Protein AF-A0A6G0JAP6-F1 (afdb_monomer)

Solvent-accessible surface area (backbone atoms only — not comparable to full-atom values): 15408 Å² total; per-residue (Å²): 143,80,86,80,85,84,70,93,81,81,74,81,73,45,76,64,51,54,50,46,53,64,71,62,63,64,67,75,68,53,57,61,52,53,50,52,51,52,54,49,50,55,46,53,53,54,49,53,53,52,58,63,63,57,67,52,88,88,59,52,70,70,57,41,52,53,49,51,50,55,49,53,53,51,42,51,52,44,45,55,51,50,49,60,46,42,76,75,42,93,74,68,74,62,56,66,53,56,67,65,62,52,88,82,65,77,54,80,66,54,74,74,44,65,101,62,26,70,68,56,56,48,53,52,48,54,51,51,50,51,51,53,52,51,53,50,54,50,52,52,52,53,51,52,51,51,51,53,50,50,53,54,49,56,54,44,52,54,49,51,53,51,50,52,52,50,54,51,49,53,53,51,54,74,74,42,90,81,90,66,100,66,54,73,67,55,54,53,51,51,50,52,52,51,54,51,52,46,53,53,51,53,53,47,62,66,44,49,61,56,60,54,45,58,62,46,70,76,50,93,73,91,76,83,88,79,81,84,77,93,78,77,89,80,80,86,78,85,78,85,82,85,80,88,75,81,89,85,136

pLDDT: mean 72.85, std 18.96, range [32.09, 94.94]

Secondary structure (DSSP, 8-state):
-----PPTT-----HHHHHHHHHTS--THHHHHHHHHHHHHHHHHHHHHHHHGGG-TT--HHHHHHHHHHHHHHHHHHHHHHHHHHHH-SS---HHHHHHT-TT---GGGTTS-SS-HHHHHHHHHHHHHHHHHHHHHHHHHHHHHHHHHHHHHHHHHHHHHHHHHHHHHHHHHHS----SS-HHHHHHHHHHHHHHHHHHHHHHHHHHHHHHHHHTTS------------------------------

Mean predicted aligned error: 19.08 Å

Foldseek 3Di:
DDDDDDDPDDDPCPVVNVVVVVVPPDDPVVVVLVVLVVVLVVLLVVLVVLVVVLPDPPDDPVRSVVSVVVSVVSLVVSLVSLVVNQVVDPDHFDSVCSSVSDPPGDDPVQVVDDPHGPVRVVVVVVVVVVVVVVVVVLVVLVVVLVVVLVVLVVVLVVLVVVLVVLVVVLVVPVVDPDPDPDDNVRSVVVNVVSVVVSVVSVVVSVVSVVVSVVVVVVPPDDDDDDDDDDDDDDDDDDDDDDDDDDDDD

Structure (mmCIF, N/CA/C/O backbone):
data_AF-A0A6G0JAP6-F1
#
_entry.id   AF-A0A6G0JAP6-F1
#
loop_
_atom_site.group_PDB
_atom_site.id
_atom_site.type_symbol
_atom_site.label_atom_id
_atom_site.label_alt_id
_atom_site.label_comp_id
_atom_site.label_asym_id
_atom_site.label_entity_id
_atom_site.label_seq_id
_atom_site.pdbx_PDB_ins_code
_atom_site.Cartn_x
_atom_site.Cartn_y
_atom_site.Cartn_z
_atom_site.occupancy
_atom_site.B_iso_or_equiv
_atom_site.auth_seq_id
_atom_site.auth_comp_id
_atom_site.auth_asym_id
_atom_site.auth_atom_id
_atom_site.pdbx_PDB_model_num
ATOM 1 N N . MET A 1 1 ? -74.192 16.456 0.358 1.00 38.06 1 MET A N 1
ATOM 2 C CA . MET A 1 1 ? -73.434 15.567 -0.546 1.00 38.06 1 MET A CA 1
ATOM 3 C C . MET A 1 1 ? -71.980 16.001 -0.519 1.00 38.06 1 MET A C 1
ATOM 5 O O . MET A 1 1 ? -71.652 17.009 -1.120 1.00 38.06 1 MET A O 1
ATOM 9 N N . ASN A 1 2 ? -71.132 15.300 0.227 1.00 32.91 2 ASN A N 1
ATOM 10 C CA . ASN A 1 2 ? -69.695 15.309 -0.025 1.00 32.91 2 ASN A CA 1
ATOM 11 C C . ASN A 1 2 ? -69.214 13.896 0.297 1.00 32.91 2 ASN A C 1
ATOM 13 O O . ASN A 1 2 ? -69.306 13.438 1.435 1.00 32.91 2 ASN A O 1
ATOM 17 N N . THR A 1 3 ? -68.900 13.150 -0.753 1.00 41.41 3 THR A N 1
ATOM 1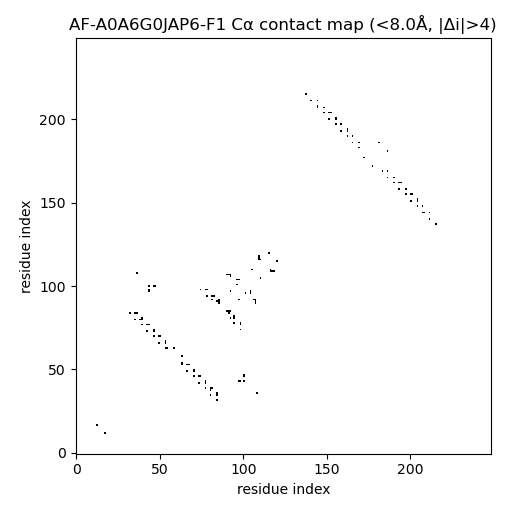8 C CA . THR A 1 3 ? -68.607 11.721 -0.705 1.00 41.41 3 THR A CA 1
ATOM 19 C C . THR A 1 3 ? -67.239 11.506 -0.081 1.00 41.41 3 THR A C 1
ATOM 21 O O . THR A 1 3 ? -66.219 11.871 -0.664 1.00 41.41 3 THR A O 1
ATOM 24 N N . GLY A 1 4 ? -67.232 10.912 1.110 1.00 39.75 4 GLY A N 1
ATOM 25 C CA . GLY A 1 4 ? -66.021 10.454 1.771 1.00 39.75 4 GLY A CA 1
ATOM 26 C C . GLY A 1 4 ? -65.369 9.282 1.038 1.00 39.75 4 GLY A C 1
ATOM 27 O O . GLY A 1 4 ? -66.042 8.443 0.439 1.00 39.75 4 GLY A O 1
ATOM 28 N N . ARG A 1 5 ? -64.042 9.194 1.153 1.00 37.94 5 ARG A N 1
ATOM 29 C CA . ARG A 1 5 ? -63.337 7.910 1.152 1.00 37.94 5 ARG A CA 1
ATOM 30 C C . ARG A 1 5 ? -62.806 7.685 2.557 1.00 37.94 5 ARG A C 1
ATOM 32 O O . ARG A 1 5 ? -61.952 8.421 3.037 1.00 37.94 5 ARG A O 1
ATOM 39 N N . ILE A 1 6 ? -63.395 6.692 3.203 1.00 44.62 6 ILE A N 1
ATOM 40 C CA . ILE A 1 6 ? -63.072 6.213 4.539 1.00 44.62 6 ILE A CA 1
ATOM 41 C C . ILE A 1 6 ? -62.025 5.113 4.354 1.00 44.62 6 ILE A C 1
ATOM 43 O O . ILE A 1 6 ? -62.290 4.128 3.669 1.00 44.62 6 ILE A O 1
ATOM 47 N N . TRP A 1 7 ? -60.849 5.286 4.952 1.00 40.59 7 TRP A N 1
ATOM 48 C CA . TRP A 1 7 ? -59.924 4.184 5.220 1.00 40.59 7 TRP A CA 1
ATOM 49 C C . TRP A 1 7 ? -60.268 3.597 6.600 1.00 40.59 7 TRP A C 1
ATOM 51 O O . TRP A 1 7 ? -60.490 4.371 7.537 1.00 40.59 7 TRP A O 1
ATOM 61 N N . PRO A 1 8 ? -60.360 2.265 6.762 1.00 41.97 8 PRO A N 1
ATOM 62 C CA . PRO A 1 8 ? -60.721 1.666 8.039 1.00 41.97 8 PRO A CA 1
ATOM 63 C C . PRO A 1 8 ? -59.512 1.707 8.983 1.00 41.97 8 PRO A C 1
ATOM 65 O O . PRO A 1 8 ? -58.469 1.133 8.687 1.00 41.97 8 PRO A O 1
ATOM 68 N N . GLY A 1 9 ? -59.661 2.392 10.122 1.00 44.28 9 GLY A N 1
ATOM 69 C CA . GLY A 1 9 ? -58.654 2.429 11.193 1.00 44.28 9 GLY A CA 1
ATOM 70 C C . GLY A 1 9 ? -57.852 3.731 11.310 1.00 44.28 9 GLY A C 1
ATOM 71 O O . GLY A 1 9 ? -56.666 3.695 11.620 1.00 44.28 9 GLY A O 1
ATOM 72 N N . GLY A 1 10 ? -58.473 4.888 11.068 1.00 41.59 10 GLY A N 1
ATOM 73 C CA . GLY A 1 10 ? -57.837 6.199 11.222 1.00 41.59 10 GLY A CA 1
ATOM 74 C C . GLY A 1 10 ? -57.661 6.628 12.682 1.00 41.59 10 GLY A C 1
ATOM 75 O O . GLY A 1 10 ? -58.557 7.235 13.262 1.00 41.59 10 GLY A O 1
ATOM 76 N N . ARG A 1 11 ? -56.479 6.380 13.256 1.00 43.31 11 ARG A N 1
ATOM 77 C CA . ARG A 1 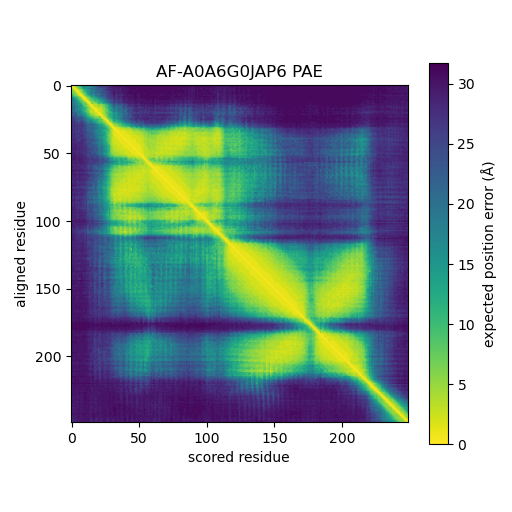11 ? -55.903 7.270 14.275 1.00 43.31 11 ARG A CA 1
ATOM 78 C C . ARG A 1 11 ? -55.044 8.291 13.538 1.00 43.31 11 ARG A C 1
ATOM 80 O O . ARG A 1 11 ? -53.972 7.958 13.046 1.00 43.31 11 ARG A O 1
ATOM 87 N N . THR A 1 12 ? -55.526 9.523 13.426 1.00 48.62 12 THR A N 1
ATOM 88 C CA . THR A 1 12 ? -54.673 10.662 13.083 1.00 48.62 12 THR A CA 1
ATOM 89 C C . THR A 1 12 ? -53.723 10.885 14.252 1.00 48.62 12 THR A C 1
ATOM 91 O O . THR A 1 12 ? -54.124 11.477 15.249 1.00 48.62 12 THR A O 1
ATOM 94 N N . LEU A 1 13 ? -52.497 10.369 14.142 1.00 48.78 13 LEU A N 1
ATOM 95 C CA . LEU A 1 13 ? -51.392 10.770 15.009 1.00 48.78 13 LEU A CA 1
ATOM 96 C C . LEU A 1 13 ? -51.192 12.267 14.787 1.00 48.78 13 LEU A C 1
ATOM 98 O O . LEU A 1 13 ? -50.803 12.693 13.695 1.00 48.78 13 LEU A O 1
ATOM 102 N N . ALA A 1 14 ? -51.544 13.079 15.779 1.00 61.31 14 ALA A N 1
ATOM 103 C CA . ALA A 1 14 ? -51.277 14.505 15.703 1.00 61.31 14 ALA A CA 1
ATOM 104 C C . ALA A 1 14 ? -49.755 14.704 15.591 1.00 61.31 14 ALA A C 1
ATOM 106 O O . ALA A 1 14 ? -48.978 13.920 16.130 1.00 61.31 14 ALA A O 1
ATOM 107 N N . MET A 1 15 ? -49.291 15.781 14.953 1.00 48.19 15 MET A N 1
ATOM 108 C CA . MET A 1 15 ? -47.866 16.164 14.993 1.00 48.19 15 MET A CA 1
ATOM 109 C C . MET A 1 15 ? -47.334 16.249 16.442 1.00 48.19 15 MET A C 1
ATOM 111 O O . MET A 1 15 ? -46.147 16.054 16.696 1.00 48.19 15 MET A O 1
ATOM 115 N N . SER A 1 16 ? -48.238 16.500 17.393 1.00 58.75 16 SER A N 1
ATOM 116 C CA . SER A 1 16 ? -48.017 16.445 18.837 1.00 58.75 16 SER A CA 1
ATOM 117 C C . SER A 1 16 ? -47.759 15.030 19.366 1.00 58.75 16 SER A C 1
ATOM 119 O O . SER A 1 16 ? -46.893 14.886 20.218 1.00 58.75 16 SER A O 1
ATOM 121 N N . ASP A 1 17 ? -48.424 13.996 18.838 1.00 62.25 17 ASP A N 1
ATOM 122 C CA . ASP A 1 17 ? -48.167 12.589 19.189 1.00 62.25 17 ASP A CA 1
ATOM 123 C C . ASP A 1 17 ? -46.807 12.131 18.658 1.00 62.25 17 ASP A C 1
ATOM 125 O O . ASP A 1 17 ? -46.102 11.394 19.336 1.00 62.25 17 ASP A O 1
ATOM 129 N N . VAL A 1 18 ? -46.402 12.608 17.473 1.00 58.47 18 VAL A N 1
ATOM 130 C CA . VAL A 1 18 ? -45.066 12.346 16.905 1.00 58.47 18 VAL A CA 1
ATOM 131 C C . VAL A 1 18 ? -43.976 13.031 17.734 1.00 58.47 18 VAL A C 1
ATOM 133 O O . VAL A 1 18 ? -42.952 12.421 18.031 1.00 58.47 18 VAL A O 1
ATOM 136 N N . LYS A 1 19 ? -44.206 14.280 18.168 1.00 56.28 19 LYS A N 1
ATOM 137 C CA . LYS A 1 19 ? -43.308 14.980 19.103 1.00 56.28 19 LYS A CA 1
ATOM 138 C C . LYS A 1 19 ? -43.273 14.328 20.481 1.00 56.28 19 LYS A C 1
ATOM 140 O O . LYS A 1 19 ? -42.207 14.283 21.079 1.00 56.2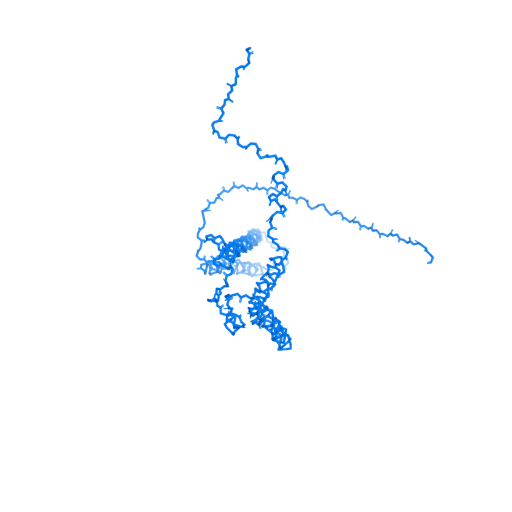8 19 LYS A O 1
ATOM 145 N N . GLN A 1 20 ? -44.401 13.826 20.981 1.00 56.41 20 GLN A N 1
ATOM 146 C CA . GLN A 1 20 ? -44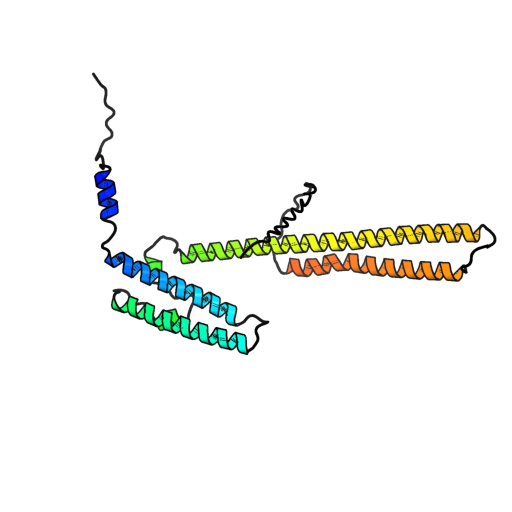.440 13.072 22.229 1.00 56.41 20 GLN A CA 1
ATOM 147 C C . GLN A 1 20 ? -43.711 11.739 22.079 1.00 56.41 20 GLN A C 1
ATOM 149 O O . GLN A 1 20 ? -42.913 11.430 22.946 1.00 56.41 20 GLN A O 1
ATOM 154 N N . TRP A 1 21 ? -43.860 11.012 20.969 1.00 59.31 21 TRP A N 1
ATOM 155 C CA . TRP A 1 21 ? -43.074 9.805 20.682 1.00 59.31 21 TRP A CA 1
ATOM 156 C C . TRP A 1 21 ? -41.566 10.075 20.648 1.00 59.31 21 TRP A C 1
ATOM 158 O O . TRP A 1 21 ? -40.820 9.351 21.295 1.00 59.31 21 TRP A O 1
ATOM 168 N N . ALA A 1 22 ? -41.127 11.151 19.987 1.00 51.69 22 ALA A N 1
ATOM 169 C CA . ALA A 1 22 ? -39.721 11.565 19.984 1.00 51.69 22 ALA A CA 1
ATOM 170 C C . ALA A 1 22 ? -39.232 12.034 21.369 1.00 51.69 22 ALA A C 1
ATOM 172 O O . ALA A 1 22 ? -38.087 11.813 21.728 1.00 51.69 22 ALA A O 1
ATOM 173 N N . ALA A 1 23 ? -40.102 12.644 22.181 1.00 52.25 23 ALA A N 1
ATOM 174 C CA . ALA A 1 23 ? -39.791 13.018 23.564 1.00 52.25 23 ALA A CA 1
ATOM 175 C C . ALA A 1 23 ? -39.890 11.841 24.555 1.00 52.25 23 ALA A C 1
ATOM 177 O O . ALA A 1 23 ? -39.489 11.981 25.707 1.00 52.25 23 ALA A O 1
ATOM 178 N N . THR A 1 24 ? -40.437 10.697 24.126 1.00 50.25 24 THR A N 1
ATOM 179 C CA . THR A 1 24 ? -40.459 9.443 24.897 1.00 50.25 24 THR A CA 1
ATOM 180 C C . THR A 1 24 ? -39.318 8.507 24.476 1.00 50.25 24 THR A C 1
ATOM 182 O O . THR A 1 24 ? -39.247 7.384 24.981 1.00 50.25 24 THR A O 1
ATOM 185 N N . GLU A 1 25 ? -38.419 8.930 23.573 1.00 48.38 25 GLU A N 1
ATOM 186 C CA . GLU A 1 25 ? -37.154 8.229 23.343 1.00 48.38 25 GLU A CA 1
ATOM 187 C C . GLU A 1 25 ? -36.318 8.300 24.618 1.00 48.38 25 GLU A C 1
ATOM 189 O O . GLU A 1 25 ? -35.673 9.299 24.898 1.00 48.38 25 GLU A O 1
ATOM 194 N N . ARG A 1 26 ? -36.431 7.202 25.370 1.00 50.62 26 ARG A N 1
ATOM 195 C CA . ARG A 1 26 ? -35.556 6.648 26.405 1.00 50.62 26 ARG A CA 1
ATOM 196 C C . ARG A 1 26 ? -35.038 7.629 27.472 1.00 50.62 26 ARG A C 1
ATOM 198 O O . ARG A 1 26 ? -34.364 8.600 27.165 1.00 50.62 26 ARG A O 1
ATOM 205 N N . PRO A 1 27 ? -35.304 7.348 28.763 1.00 46.09 27 PRO A N 1
ATOM 206 C CA . PRO A 1 27 ? -34.872 8.218 29.854 1.00 46.09 27 PRO A CA 1
ATOM 207 C C . PRO A 1 27 ? -33.360 8.462 29.770 1.00 46.09 27 PRO A C 1
ATOM 209 O O . PRO A 1 27 ? -32.619 7.526 29.479 1.00 46.09 27 PRO A O 1
ATOM 212 N N . ASP A 1 28 ? -32.918 9.688 30.073 1.00 49.97 28 ASP A N 1
ATOM 213 C CA . ASP A 1 28 ? -31.538 10.207 29.962 1.00 49.97 28 ASP A CA 1
ATOM 214 C C . ASP A 1 28 ? -30.412 9.267 30.458 1.00 49.97 28 ASP A C 1
ATOM 216 O O . ASP A 1 28 ? -29.253 9.423 30.071 1.00 49.97 28 ASP A O 1
ATOM 220 N N . ALA A 1 29 ? -30.741 8.262 31.275 1.00 49.59 29 ALA A N 1
ATOM 221 C CA . ALA A 1 29 ? -29.860 7.166 31.668 1.00 49.59 29 ALA A CA 1
ATOM 222 C C . ALA A 1 29 ? -29.283 6.373 30.475 1.00 49.59 29 ALA A C 1
ATOM 224 O O . ALA A 1 29 ? -28.107 6.002 30.521 1.00 49.59 29 ALA A O 1
ATOM 225 N N . ASP A 1 30 ? -30.058 6.163 29.402 1.00 53.41 30 ASP A N 1
ATOM 226 C CA . ASP A 1 30 ? -29.605 5.417 28.217 1.00 53.41 30 ASP A CA 1
ATOM 227 C C . ASP A 1 30 ? -28.529 6.193 27.439 1.00 53.41 30 ASP A C 1
ATOM 229 O O . ASP A 1 30 ? -27.598 5.583 26.922 1.00 53.41 30 ASP A O 1
ATOM 233 N N . SER A 1 31 ? -28.554 7.535 27.456 1.00 61.62 31 SER A N 1
ATOM 234 C CA . SER A 1 31 ? -27.539 8.350 26.765 1.00 61.62 31 SER A CA 1
ATOM 235 C C . SER A 1 31 ? -26.131 8.123 27.327 1.00 61.62 31 SER A C 1
ATOM 237 O O . SER A 1 31 ? -25.187 7.898 26.571 1.00 61.62 31 SER A O 1
ATOM 239 N N . SER A 1 32 ? -25.996 8.090 28.658 1.00 71.94 32 SER A N 1
ATOM 240 C CA . SER A 1 32 ? -24.712 7.889 29.338 1.00 71.94 32 SER A CA 1
ATOM 241 C C . SER A 1 32 ? -24.160 6.476 29.131 1.00 71.94 32 SER A C 1
ATOM 243 O O . SER A 1 32 ? -22.951 6.284 28.986 1.00 71.94 32 SER A O 1
ATOM 245 N N . GLN A 1 33 ? -25.049 5.481 29.060 1.00 76.38 33 GLN A N 1
ATOM 246 C CA . GLN A 1 33 ? -24.680 4.098 28.796 1.00 76.38 33 GLN A CA 1
ATOM 247 C C . GLN A 1 33 ? -24.286 3.907 27.325 1.00 76.38 33 GLN A C 1
ATOM 249 O O . GLN A 1 33 ? -23.256 3.295 27.054 1.00 76.38 33 GLN A O 1
ATOM 254 N N . GLU A 1 34 ? -25.040 4.469 26.380 1.00 78.06 34 GLU A N 1
ATOM 255 C CA . GLU A 1 34 ? -24.733 4.451 24.944 1.00 78.06 34 GLU A CA 1
ATOM 256 C C . GLU A 1 34 ? -23.441 5.222 24.610 1.00 78.06 34 GLU A C 1
ATOM 258 O O . GLU A 1 34 ? -22.661 4.810 23.749 1.00 78.06 34 GLU A O 1
ATOM 263 N N . GLU A 1 35 ? -23.158 6.328 25.301 1.00 80.56 35 GLU A N 1
ATOM 264 C CA . GLU A 1 35 ? -21.868 7.025 25.222 1.00 80.56 35 GLU A CA 1
ATOM 265 C C . GLU A 1 35 ? -20.715 6.132 25.671 1.00 80.56 35 GLU A C 1
ATOM 267 O O . GLU A 1 35 ? -19.732 5.985 24.942 1.00 80.56 35 GLU A O 1
ATOM 272 N N . LEU A 1 36 ? -20.856 5.476 26.822 1.00 84.75 36 LEU A N 1
ATOM 273 C CA . LEU A 1 36 ? -19.837 4.576 27.343 1.00 84.75 36 LEU A CA 1
ATOM 274 C C . LEU A 1 36 ? -19.610 3.366 26.415 1.00 84.75 36 LEU A C 1
ATOM 276 O O . LEU A 1 36 ? -18.466 2.962 26.200 1.00 84.75 36 LEU A O 1
ATOM 280 N N . GLN A 1 37 ? -20.675 2.825 25.815 1.00 84.44 37 GLN A N 1
ATOM 281 C CA . GLN A 1 37 ? -20.603 1.768 24.800 1.00 84.44 37 GLN A CA 1
ATOM 282 C C . GLN A 1 37 ? -19.800 2.220 23.571 1.00 84.44 37 GLN A C 1
ATOM 284 O O . GLN A 1 37 ? -18.837 1.550 23.188 1.00 84.44 37 GLN A O 1
ATOM 289 N N . ARG A 1 38 ? -20.119 3.398 23.012 1.00 81.44 38 ARG A N 1
ATOM 290 C CA . ARG A 1 38 ? -19.378 3.991 21.881 1.00 81.44 38 ARG A CA 1
ATOM 291 C C . ARG A 1 38 ? -17.905 4.216 22.212 1.00 81.44 38 ARG A C 1
ATOM 293 O O . ARG A 1 38 ? -17.032 3.902 21.406 1.00 81.44 38 ARG A O 1
ATOM 300 N N . GLU A 1 39 ? -17.605 4.716 23.407 1.00 85.31 39 GLU A N 1
ATOM 301 C CA . GLU A 1 39 ? -16.226 4.933 23.846 1.00 85.31 39 GLU A CA 1
ATOM 302 C C . GLU A 1 39 ? -15.439 3.620 24.006 1.00 85.31 39 GLU A C 1
ATOM 304 O O . GLU A 1 39 ? -14.240 3.576 23.696 1.00 85.31 39 GLU A O 1
ATOM 309 N N . ILE A 1 40 ? -16.083 2.556 24.501 1.00 87.00 40 ILE A N 1
ATOM 310 C CA . ILE A 1 40 ? -15.494 1.212 24.598 1.00 87.00 40 ILE A CA 1
ATOM 311 C C . ILE A 1 40 ? -15.184 0.683 23.198 1.00 87.00 40 ILE A C 1
ATOM 313 O O . ILE A 1 40 ? -14.048 0.260 22.955 1.00 87.00 40 ILE A O 1
ATOM 317 N N . ASP A 1 41 ? -16.139 0.781 22.273 1.00 84.56 41 ASP A N 1
ATOM 318 C CA . ASP A 1 41 ? -15.970 0.381 20.877 1.00 84.56 41 ASP A CA 1
ATOM 319 C C . ASP A 1 41 ? -14.795 1.111 20.226 1.00 84.56 41 ASP A C 1
ATOM 321 O O . ASP A 1 41 ? -13.826 0.478 19.785 1.00 84.56 41 ASP A O 1
ATOM 325 N N . ASP A 1 42 ? -14.809 2.443 20.239 1.00 84.75 42 ASP A N 1
ATOM 326 C CA . ASP A 1 42 ? -13.753 3.271 19.653 1.00 84.75 42 ASP A CA 1
ATOM 327 C C . ASP A 1 42 ? -12.374 2.945 20.238 1.00 84.75 42 ASP A C 1
ATOM 329 O O . ASP A 1 42 ? -11.365 2.878 19.518 1.00 84.75 42 ASP A O 1
ATOM 333 N N . THR A 1 43 ? -12.309 2.680 21.545 1.00 88.00 43 THR A N 1
ATOM 334 C CA . THR A 1 43 ? -11.060 2.305 22.212 1.00 88.00 43 THR A CA 1
ATOM 335 C C . THR A 1 43 ? -10.570 0.927 21.755 1.00 88.00 43 THR A C 1
ATOM 337 O O . THR A 1 43 ? -9.375 0.783 21.464 1.00 88.00 43 THR A O 1
ATOM 340 N N . ILE A 1 44 ? -11.454 -0.071 21.628 1.00 85.94 44 ILE A N 1
ATOM 341 C CA . ILE A 1 44 ? -11.125 -1.412 21.109 1.00 85.94 44 ILE A CA 1
ATOM 342 C C . ILE A 1 44 ? -10.608 -1.319 19.668 1.00 85.94 44 ILE A C 1
ATOM 344 O O . ILE A 1 44 ? -9.556 -1.891 19.350 1.00 85.94 44 ILE A O 1
ATOM 348 N N . TYR A 1 45 ? -11.278 -0.559 18.799 1.00 81.00 45 TYR A N 1
ATOM 349 C CA . TYR A 1 45 ? -10.840 -0.364 17.412 1.00 81.00 45 TYR A CA 1
ATOM 350 C C . TYR A 1 45 ? -9.485 0.339 17.331 1.00 81.00 45 TYR A C 1
ATOM 352 O O . TYR A 1 45 ? -8.570 -0.138 16.646 1.00 81.00 45 TYR A O 1
ATOM 360 N N . SER A 1 46 ? -9.317 1.441 18.068 1.00 84.31 46 SER A N 1
ATOM 361 C CA . SER A 1 46 ? -8.053 2.182 18.135 1.00 84.31 46 SER A CA 1
ATOM 362 C C . SER A 1 46 ? -6.904 1.278 18.583 1.00 84.31 46 SER A C 1
ATOM 364 O O . SER A 1 46 ? -5.810 1.318 18.014 1.00 84.31 46 SER A O 1
ATOM 366 N N . LEU A 1 47 ? -7.148 0.423 19.576 1.00 88.38 47 LEU A N 1
ATOM 367 C CA . LEU A 1 47 ? -6.176 -0.537 20.085 1.00 88.38 47 LEU A CA 1
ATOM 368 C C . LEU A 1 47 ? -5.786 -1.597 19.051 1.00 88.38 47 LEU A C 1
ATOM 370 O O . LEU A 1 47 ? -4.596 -1.890 18.916 1.00 88.38 47 LEU A O 1
ATOM 374 N N . ARG A 1 48 ? -6.747 -2.148 18.300 1.00 84.19 48 ARG A N 1
ATOM 375 C CA . ARG A 1 48 ? -6.469 -3.112 17.221 1.00 84.19 48 ARG A CA 1
ATOM 376 C C . ARG A 1 48 ? -5.613 -2.492 16.119 1.00 84.19 48 ARG A C 1
ATOM 378 O O . ARG A 1 48 ? -4.592 -3.073 15.750 1.00 84.19 48 ARG A O 1
ATOM 385 N N . ARG A 1 49 ? -5.949 -1.275 15.679 1.00 83.00 49 ARG A N 1
ATOM 386 C CA . ARG A 1 49 ? -5.146 -0.524 14.698 1.00 83.00 49 ARG A CA 1
ATOM 387 C C . ARG A 1 49 ? -3.730 -0.256 15.220 1.00 83.00 49 ARG A C 1
ATOM 389 O O . ARG A 1 49 ? -2.752 -0.610 14.569 1.00 83.00 49 ARG A O 1
ATOM 396 N N . LYS A 1 50 ? -3.601 0.260 16.447 1.00 86.31 50 LYS A N 1
ATOM 397 C CA . LYS A 1 50 ? -2.297 0.506 17.094 1.00 86.31 50 LYS A CA 1
ATOM 398 C C . LYS A 1 50 ? -1.465 -0.773 17.275 1.00 86.31 50 LYS A C 1
ATOM 400 O O . LYS A 1 50 ? -0.239 -0.703 17.201 1.00 86.31 50 LYS A O 1
ATOM 405 N N . LYS A 1 51 ? -2.098 -1.929 17.527 1.00 85.00 51 LYS A N 1
ATOM 406 C CA . LYS A 1 51 ? -1.432 -3.243 17.618 1.00 85.00 51 LYS A CA 1
ATOM 407 C C . LYS A 1 51 ? -0.859 -3.663 16.264 1.00 85.00 51 LYS A C 1
ATOM 409 O O . LYS A 1 51 ? 0.290 -4.093 16.222 1.00 85.00 51 LYS A O 1
ATOM 414 N N . HIS A 1 52 ? -1.620 -3.499 15.183 1.00 81.81 52 HIS A N 1
ATOM 415 C CA . HIS A 1 52 ? -1.140 -3.749 13.822 1.00 81.81 52 HIS A CA 1
ATOM 416 C C . HIS A 1 52 ? 0.046 -2.829 13.468 1.00 81.81 52 HIS A C 1
ATOM 418 O O . HIS A 1 52 ? 1.103 -3.293 13.039 1.00 81.81 52 HIS A O 1
ATOM 424 N N . ASP A 1 53 ? -0.059 -1.537 13.790 1.00 82.81 53 ASP A N 1
ATOM 425 C CA . ASP A 1 53 ? 0.986 -0.536 13.526 1.00 82.81 53 ASP A CA 1
ATOM 426 C C . ASP A 1 53 ? 2.273 -0.721 14.351 1.00 82.81 53 ASP A C 1
ATOM 428 O O . ASP A 1 53 ? 3.293 -0.071 14.078 1.00 82.81 53 ASP A O 1
ATOM 432 N N . LEU A 1 54 ? 2.252 -1.578 15.377 1.00 82.00 54 LEU A N 1
ATOM 433 C CA . LEU A 1 54 ? 3.382 -1.822 16.276 1.00 82.00 54 LEU A CA 1
ATOM 434 C C . LEU A 1 54 ? 4.567 -2.5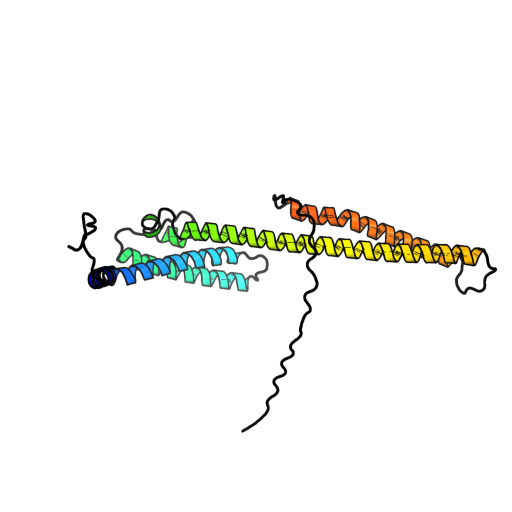02 15.577 1.00 82.00 54 LEU A C 1
ATOM 436 O O . LEU A 1 54 ? 5.709 -2.358 16.026 1.00 82.00 54 LEU A O 1
ATOM 440 N N . TYR A 1 55 ? 4.304 -3.244 14.498 1.00 73.12 55 TYR A N 1
ATOM 441 C CA . TYR A 1 55 ? 5.295 -4.070 13.807 1.00 73.12 55 TYR A CA 1
ATOM 442 C C . TYR A 1 55 ? 5.658 -3.595 12.401 1.00 73.12 55 TYR A C 1
ATOM 444 O O . TYR A 1 55 ? 6.253 -4.350 11.637 1.00 73.12 55 TYR A O 1
ATOM 452 N N . ARG A 1 56 ? 5.402 -2.322 12.079 1.00 79.69 56 ARG A N 1
ATOM 453 C CA . ARG A 1 56 ? 5.853 -1.732 10.812 1.00 79.69 56 ARG A CA 1
ATOM 454 C C . ARG A 1 56 ? 7.375 -1.904 10.649 1.00 79.69 56 ARG A C 1
ATOM 456 O O . ARG A 1 56 ? 8.140 -1.643 11.581 1.00 79.69 56 ARG A O 1
ATOM 463 N N . GLN A 1 57 ? 7.794 -2.381 9.474 1.00 68.81 57 GLN A N 1
ATOM 464 C CA . GLN A 1 57 ? 9.159 -2.870 9.220 1.00 68.81 57 GLN A CA 1
ATOM 465 C C . GLN A 1 57 ? 10.241 -1.785 9.354 1.00 68.81 57 GLN A C 1
ATOM 467 O O . GLN A 1 57 ? 11.360 -2.090 9.743 1.00 68.81 57 GLN A O 1
ATOM 472 N N . ASN A 1 58 ? 9.900 -0.514 9.118 1.00 80.94 58 ASN A N 1
ATOM 473 C CA . ASN A 1 58 ? 10.863 0.596 9.107 1.00 80.94 58 ASN A CA 1
ATOM 474 C C . ASN A 1 58 ? 10.917 1.412 10.421 1.00 80.94 58 ASN A C 1
ATOM 476 O O . ASN A 1 58 ? 11.405 2.539 10.454 1.00 80.94 58 ASN A O 1
ATOM 480 N N . ASP A 1 59 ? 10.367 0.887 11.518 1.00 86.00 59 ASP A N 1
ATOM 481 C CA . ASP A 1 59 ? 10.346 1.592 12.802 1.00 86.00 59 ASP A CA 1
ATOM 482 C C . ASP A 1 59 ? 11.634 1.380 13.609 1.00 86.00 59 ASP A C 1
ATOM 484 O O . ASP A 1 59 ? 12.010 0.248 13.932 1.00 86.00 59 ASP A O 1
ATOM 488 N N . SER A 1 60 ? 12.231 2.481 14.078 1.00 88.50 60 SER A N 1
ATOM 489 C CA . SER A 1 60 ? 13.305 2.425 15.077 1.00 88.50 60 SER A CA 1
ATOM 490 C C . SER A 1 60 ? 12.834 1.786 16.394 1.00 88.50 60 SER A C 1
ATOM 492 O O . SER A 1 60 ? 11.660 1.874 16.775 1.00 88.50 60 SER A O 1
ATOM 494 N N . ASN A 1 61 ? 13.766 1.218 17.169 1.00 88.25 61 ASN A N 1
ATOM 495 C CA . ASN A 1 61 ? 13.447 0.642 18.481 1.00 88.25 61 ASN A CA 1
ATOM 496 C C . ASN A 1 61 ? 12.840 1.683 19.450 1.00 88.25 61 ASN A C 1
ATOM 498 O O . ASN A 1 61 ? 11.908 1.382 20.197 1.00 88.25 61 ASN A O 1
ATOM 502 N N . LYS A 1 62 ? 13.296 2.945 19.389 1.00 90.25 62 LYS A N 1
ATOM 503 C CA . LYS A 1 62 ? 12.743 4.056 20.188 1.00 90.25 62 LYS A CA 1
ATOM 504 C C . LYS A 1 62 ? 11.285 4.345 19.817 1.00 90.25 62 LYS A C 1
ATOM 506 O O . LYS A 1 62 ? 10.453 4.539 20.705 1.00 90.25 62 LYS A O 1
ATOM 511 N N . THR A 1 63 ? 10.963 4.339 18.523 1.00 87.94 63 THR A N 1
ATOM 512 C CA . THR A 1 63 ? 9.590 4.509 18.019 1.00 87.94 63 THR A CA 1
ATOM 513 C C . THR A 1 63 ? 8.702 3.354 18.469 1.00 87.94 63 THR A C 1
ATOM 515 O O . THR A 1 63 ? 7.634 3.582 19.041 1.00 87.94 63 THR A O 1
ATOM 518 N N . ARG A 1 64 ? 9.181 2.116 18.314 1.00 87.88 64 ARG A N 1
ATOM 519 C CA . ARG A 1 64 ? 8.470 0.909 18.746 1.00 87.88 64 ARG A CA 1
ATOM 520 C C . ARG A 1 64 ? 8.177 0.927 20.243 1.00 87.88 64 ARG A C 1
ATOM 522 O O . ARG A 1 64 ? 7.055 0.636 20.651 1.00 87.88 64 ARG A O 1
ATOM 529 N N . GLN A 1 65 ? 9.139 1.343 21.065 1.00 90.25 65 GLN A N 1
ATOM 530 C CA . GLN A 1 65 ? 8.943 1.442 22.510 1.00 90.25 65 GLN A CA 1
ATOM 531 C C . GLN A 1 65 ? 7.910 2.511 22.891 1.00 90.25 65 GLN A C 1
ATOM 533 O O . GLN A 1 65 ? 7.075 2.272 23.763 1.00 90.25 65 GLN A O 1
ATOM 538 N N . ARG A 1 66 ? 7.903 3.668 22.216 1.00 90.62 66 ARG A N 1
ATOM 539 C CA . ARG A 1 66 ? 6.848 4.684 22.398 1.00 90.62 66 ARG A CA 1
ATOM 540 C C . ARG A 1 66 ? 5.469 4.137 22.025 1.00 90.62 66 ARG A C 1
ATOM 542 O O . ARG A 1 66 ? 4.515 4.350 22.770 1.00 90.62 66 ARG A O 1
ATOM 549 N N . LYS A 1 67 ? 5.366 3.395 20.919 1.00 90.88 67 LYS A N 1
ATOM 550 C CA . LYS A 1 67 ? 4.122 2.728 20.507 1.00 90.88 67 LYS A CA 1
ATOM 551 C C . LYS A 1 67 ? 3.650 1.707 21.549 1.00 90.88 67 LYS A C 1
ATOM 553 O O . LYS A 1 67 ? 2.477 1.730 21.906 1.00 90.88 67 LYS A O 1
ATOM 558 N N . ARG A 1 68 ? 4.553 0.886 22.107 1.00 89.62 68 ARG A N 1
ATOM 559 C CA . ARG A 1 68 ? 4.234 -0.057 23.200 1.00 89.62 68 ARG A CA 1
ATOM 560 C C . ARG A 1 68 ? 3.651 0.654 24.422 1.00 89.62 68 ARG A C 1
ATOM 562 O O . ARG A 1 68 ? 2.623 0.213 24.920 1.00 89.62 68 ARG A O 1
ATOM 569 N N . ARG A 1 69 ? 4.254 1.768 24.858 1.00 92.06 69 ARG A N 1
ATOM 570 C CA . ARG A 1 69 ? 3.759 2.562 26.003 1.00 92.06 69 ARG A CA 1
ATOM 571 C C . ARG A 1 69 ? 2.351 3.114 25.764 1.00 92.06 69 ARG A C 1
ATOM 573 O O . ARG A 1 69 ? 1.452 2.883 26.567 1.00 92.06 69 ARG A O 1
ATOM 580 N N . ARG A 1 70 ? 2.123 3.730 24.600 1.00 90.75 70 ARG A N 1
ATOM 581 C CA . ARG A 1 70 ? 0.789 4.223 24.209 1.00 90.75 70 ARG A CA 1
ATOM 582 C C . ARG A 1 70 ? -0.249 3.101 24.139 1.00 90.75 70 ARG A C 1
ATOM 584 O O . ARG A 1 70 ? -1.415 3.313 24.468 1.00 90.75 70 ARG A O 1
ATOM 591 N N . LEU A 1 71 ? 0.167 1.908 23.706 1.00 90.12 71 LEU A N 1
ATOM 592 C CA . LEU A 1 71 ? -0.693 0.730 23.655 1.00 90.12 71 LEU A CA 1
ATOM 593 C C . LEU A 1 71 ? -1.068 0.258 25.066 1.00 90.12 71 LEU A C 1
ATOM 595 O O . LEU A 1 71 ? -2.240 -0.004 25.315 1.00 90.12 71 LEU A O 1
ATOM 599 N N . THR A 1 72 ? -0.114 0.200 25.999 1.00 89.88 72 THR A N 1
ATOM 600 C CA . THR A 1 72 ? -0.394 -0.158 27.400 1.00 89.88 72 THR A CA 1
ATOM 601 C C . THR A 1 72 ? -1.300 0.859 28.093 1.00 89.88 72 THR A C 1
ATOM 603 O O . THR A 1 72 ? -2.227 0.461 28.790 1.00 89.88 72 THR A O 1
ATOM 606 N N . GLU A 1 73 ? -1.102 2.156 27.846 1.00 92.81 73 GLU A N 1
ATOM 607 C CA . GLU A 1 73 ? -1.965 3.226 28.370 1.00 92.81 73 GLU A CA 1
ATOM 608 C C . GLU A 1 73 ? -3.394 3.109 27.823 1.00 92.81 73 GLU A C 1
ATOM 610 O O . GLU A 1 73 ? -4.360 3.135 28.581 1.00 92.81 73 GLU A O 1
ATOM 615 N N . SER A 1 74 ? -3.533 2.893 26.510 1.00 90.31 74 SER A N 1
ATOM 616 C CA . SER A 1 74 ? -4.842 2.709 25.870 1.00 90.31 74 SER A CA 1
ATOM 617 C C . SER A 1 74 ? -5.558 1.451 26.395 1.00 90.31 74 SER A C 1
ATOM 619 O O . SER A 1 74 ? -6.768 1.485 26.596 1.00 90.31 74 SER A O 1
ATOM 621 N N . LYS A 1 75 ? -4.829 0.356 26.676 1.00 91.50 75 LYS A N 1
ATOM 622 C CA . LYS A 1 75 ? -5.393 -0.858 27.297 1.00 91.50 75 LYS A CA 1
ATOM 623 C C . LYS A 1 75 ? -5.870 -0.609 28.725 1.00 91.50 75 LYS A C 1
ATOM 625 O O . LYS A 1 75 ? -6.917 -1.118 29.108 1.00 91.50 75 LYS A O 1
ATOM 630 N N . LYS A 1 76 ? -5.123 0.177 29.505 1.00 92.50 76 LYS A N 1
ATOM 631 C CA . LYS A 1 76 ? -5.534 0.563 30.859 1.00 92.50 76 LYS A CA 1
ATOM 632 C C . LYS A 1 76 ? -6.827 1.383 30.824 1.00 92.50 76 LYS A C 1
ATOM 634 O O . LYS A 1 76 ? -7.755 1.062 31.556 1.00 92.50 76 LYS A O 1
ATOM 639 N N . LYS A 1 77 ? -6.921 2.354 29.907 1.00 91.94 77 LYS A N 1
ATOM 640 C CA . LYS A 1 77 ? -8.146 3.139 29.694 1.00 91.94 77 LYS A CA 1
ATOM 641 C C . LYS A 1 77 ? -9.334 2.251 29.309 1.00 91.94 77 LYS A C 1
ATOM 643 O O . LYS A 1 77 ? -10.417 2.422 29.853 1.00 91.94 77 LYS A O 1
ATOM 648 N N . LEU A 1 78 ? -9.130 1.278 28.415 1.00 90.75 78 LEU A N 1
ATOM 649 C CA . LEU A 1 78 ? -10.176 0.316 28.055 1.00 90.75 78 LEU A CA 1
ATOM 650 C C . LEU A 1 78 ? -10.653 -0.480 29.277 1.00 90.75 78 LEU A C 1
ATOM 652 O O . LEU A 1 78 ? -11.853 -0.599 29.494 1.00 90.75 78 LEU A O 1
ATOM 656 N N . ARG A 1 79 ? -9.720 -0.981 30.096 1.00 89.44 79 ARG A N 1
ATOM 657 C CA . ARG A 1 79 ? -10.038 -1.709 31.332 1.00 89.44 79 ARG A CA 1
ATOM 658 C C . ARG A 1 79 ? -10.905 -0.873 32.272 1.00 89.44 79 ARG A C 1
ATOM 660 O O . ARG A 1 79 ? -11.909 -1.372 32.762 1.00 89.44 79 ARG A O 1
ATOM 667 N N . GLU A 1 80 ? -10.538 0.386 32.487 1.00 91.62 80 GLU A N 1
ATOM 668 C CA . GLU A 1 80 ? -11.290 1.315 33.340 1.00 91.62 80 GLU A CA 1
ATOM 669 C C . GLU A 1 80 ? -12.709 1.565 32.804 1.00 91.62 80 GLU A C 1
ATOM 671 O O . GLU A 1 80 ? -13.667 1.522 33.570 1.00 91.62 80 GLU A O 1
ATOM 676 N N . ARG A 1 81 ? -12.868 1.753 31.488 1.00 88.69 81 ARG A N 1
ATOM 677 C CA . ARG A 1 81 ? -14.184 1.974 30.866 1.00 88.69 81 ARG A CA 1
ATOM 678 C C . ARG A 1 81 ? -15.074 0.733 30.889 1.00 88.69 81 ARG A C 1
ATOM 680 O O . ARG A 1 81 ? -16.257 0.847 31.182 1.00 88.69 81 ARG A O 1
ATOM 687 N N . ILE A 1 82 ? -14.511 -0.456 30.671 1.00 88.62 82 ILE A N 1
ATOM 688 C CA . ILE A 1 82 ? -15.263 -1.713 30.804 1.00 88.62 82 ILE A CA 1
ATOM 689 C C . ILE A 1 82 ? -15.669 -1.957 32.263 1.00 88.62 82 ILE A C 1
ATOM 691 O O . ILE A 1 82 ? -16.767 -2.444 32.507 1.00 88.62 82 ILE A O 1
ATOM 695 N N . MET A 1 83 ? -14.826 -1.605 33.240 1.00 88.12 83 MET A N 1
ATOM 696 C CA . MET A 1 83 ? -15.218 -1.674 34.652 1.00 88.12 83 MET A CA 1
ATOM 697 C C . MET A 1 83 ? -16.417 -0.765 34.942 1.00 88.12 83 MET A C 1
ATOM 699 O O . MET A 1 83 ? -17.402 -1.242 35.490 1.00 88.12 83 MET A O 1
ATOM 703 N N . GLN A 1 84 ? -16.377 0.490 34.479 1.00 87.88 84 GLN A N 1
ATOM 704 C CA . GLN A 1 84 ? -17.501 1.428 34.612 1.00 87.88 84 GLN A CA 1
ATOM 705 C C . GLN A 1 84 ? -18.786 0.895 33.963 1.00 87.88 84 GLN A C 1
ATOM 707 O O . GLN A 1 84 ? -19.865 1.062 34.522 1.00 87.88 84 GLN A O 1
ATOM 712 N N . TYR A 1 85 ? -18.672 0.208 32.822 1.00 86.06 85 TYR A N 1
ATOM 713 C CA . TYR A 1 85 ? -19.810 -0.455 32.185 1.00 86.06 85 TYR A CA 1
ATOM 714 C C . TYR A 1 85 ? -20.346 -1.601 33.046 1.00 86.06 85 TYR A C 1
ATOM 716 O O . TYR A 1 85 ? -21.533 -1.659 33.342 1.00 86.06 85 TYR A O 1
ATOM 724 N N . ASN A 1 86 ? -19.463 -2.503 33.477 1.00 88.12 86 ASN A N 1
ATOM 725 C CA . ASN A 1 86 ? -19.815 -3.708 34.229 1.00 88.12 86 ASN A CA 1
ATOM 726 C C . ASN A 1 86 ? -20.398 -3.421 35.619 1.00 88.12 86 ASN A C 1
ATOM 728 O O . ASN A 1 86 ? -21.077 -4.289 36.172 1.00 88.12 86 ASN A O 1
ATOM 732 N N . ASP A 1 87 ? -20.108 -2.251 36.190 1.00 86.25 87 ASP A N 1
ATOM 733 C CA . ASP A 1 87 ? -20.680 -1.800 37.460 1.00 86.25 87 ASP A CA 1
ATOM 734 C C . ASP A 1 87 ? -22.160 -1.401 37.310 1.00 86.25 87 ASP A C 1
ATOM 736 O O . ASP A 1 87 ? -22.937 -1.567 38.251 1.00 86.25 87 ASP A O 1
ATOM 740 N N . ALA A 1 88 ? -22.561 -0.918 36.128 1.00 80.38 88 ALA A N 1
ATOM 741 C CA . ALA A 1 88 ? -23.925 -0.480 35.823 1.00 80.38 88 ALA A CA 1
ATOM 742 C C . ALA A 1 88 ? -24.744 -1.505 35.009 1.00 80.38 88 ALA A C 1
ATOM 744 O O . ALA A 1 88 ? -25.974 -1.474 35.040 1.00 80.38 88 ALA A O 1
ATOM 745 N N . ALA A 1 89 ? -24.086 -2.418 34.288 1.00 79.44 89 ALA A N 1
ATOM 746 C CA . ALA A 1 89 ? -24.721 -3.341 33.352 1.00 79.44 89 ALA A CA 1
ATOM 747 C C . ALA A 1 89 ? -25.125 -4.685 33.984 1.00 79.44 89 ALA A C 1
ATOM 749 O O . ALA A 1 89 ? -24.411 -5.266 34.804 1.00 79.44 89 ALA A O 1
ATOM 750 N N . ALA A 1 90 ? -26.259 -5.229 33.529 1.00 72.00 90 ALA A N 1
ATOM 751 C CA . ALA A 1 90 ? -26.727 -6.563 33.911 1.00 72.00 90 ALA A CA 1
ATOM 752 C C . ALA A 1 90 ? -25.906 -7.693 33.255 1.00 72.00 90 ALA A C 1
ATOM 754 O O . ALA A 1 90 ? -25.680 -8.734 33.872 1.00 72.00 90 ALA A O 1
ATOM 755 N N . GLU A 1 91 ? -25.437 -7.480 32.022 1.00 79.06 91 GLU A N 1
ATOM 756 C CA . GLU A 1 91 ? -24.582 -8.411 31.284 1.00 79.06 91 GLU A CA 1
ATOM 757 C C . GLU A 1 91 ? -23.135 -7.905 31.304 1.00 79.06 91 GLU A C 1
ATOM 759 O O . GLU A 1 91 ? -22.825 -6.835 30.782 1.00 79.06 91 GLU A O 1
ATOM 764 N N . LYS A 1 92 ? -22.246 -8.660 31.957 1.00 81.62 92 LYS A N 1
ATOM 765 C CA . LYS A 1 92 ? -20.857 -8.243 32.179 1.00 81.62 92 LYS A CA 1
ATOM 766 C C . LYS A 1 92 ? -19.956 -8.665 31.026 1.00 81.62 92 LYS A C 1
ATOM 768 O O . LYS A 1 92 ? -19.976 -9.816 30.601 1.00 81.62 92 LYS A O 1
ATOM 773 N N . ILE A 1 93 ? -19.094 -7.752 30.597 1.00 82.19 93 ILE A N 1
ATOM 774 C CA . ILE A 1 93 ? -18.032 -8.004 29.622 1.00 82.19 93 ILE A CA 1
ATOM 775 C C . ILE A 1 93 ? -16.829 -8.625 30.336 1.00 82.19 93 ILE A C 1
ATOM 777 O O . ILE A 1 93 ? -16.377 -8.116 31.368 1.00 82.19 93 ILE A O 1
ATOM 781 N N . ASP A 1 94 ? -16.246 -9.669 29.749 1.00 83.00 94 ASP A N 1
ATOM 782 C CA . ASP A 1 94 ? -14.928 -10.158 30.156 1.00 83.00 94 ASP A CA 1
ATOM 783 C C . ASP A 1 94 ? -13.846 -9.117 29.812 1.00 83.00 94 ASP A C 1
ATOM 785 O O . ASP A 1 94 ? -13.460 -8.913 28.655 1.00 83.00 94 ASP A O 1
ATOM 789 N N . ILE A 1 95 ? -13.355 -8.454 30.858 1.00 82.69 95 ILE A N 1
ATOM 790 C CA . ILE A 1 95 ? -12.326 -7.415 30.796 1.00 82.69 95 ILE A CA 1
ATOM 791 C C . ILE A 1 95 ? -11.043 -7.941 30.148 1.00 82.69 95 ILE A C 1
ATOM 793 O O . ILE A 1 95 ? -10.424 -7.233 29.346 1.00 82.69 95 ILE A O 1
ATOM 797 N N . ASP A 1 96 ? -10.610 -9.146 30.514 1.00 81.56 96 ASP A N 1
ATOM 798 C CA . ASP A 1 96 ? -9.319 -9.680 30.094 1.00 81.56 96 ASP A CA 1
ATOM 799 C C . ASP A 1 96 ? -9.385 -10.158 28.643 1.00 81.56 96 ASP A C 1
ATOM 801 O O . ASP A 1 96 ? -8.453 -9.893 27.874 1.00 81.56 96 ASP A O 1
ATOM 805 N N . ALA A 1 97 ? -10.509 -10.742 28.219 1.00 81.06 97 ALA A N 1
ATOM 806 C CA . ALA A 1 97 ? -10.751 -11.044 26.811 1.00 81.06 97 ALA A CA 1
ATOM 807 C C . ALA A 1 97 ? -10.781 -9.758 25.960 1.00 81.06 97 ALA A C 1
ATOM 809 O O . ALA A 1 97 ? -10.047 -9.644 24.971 1.00 81.06 97 ALA A O 1
ATOM 810 N N . ALA A 1 98 ? -11.536 -8.734 26.377 1.00 80.06 98 ALA A N 1
ATOM 811 C CA . ALA A 1 98 ? -11.627 -7.463 25.652 1.00 80.06 98 ALA A CA 1
ATOM 812 C C . ALA A 1 98 ? -10.269 -6.736 25.557 1.00 80.06 98 ALA A C 1
ATOM 814 O O . ALA A 1 98 ? -9.868 -6.272 24.485 1.00 80.06 98 ALA A O 1
ATOM 815 N N . CYS A 1 99 ? -9.495 -6.700 26.648 1.00 80.81 99 CYS A N 1
ATOM 816 C CA . CYS A 1 99 ? -8.163 -6.079 26.686 1.00 80.81 99 CYS A CA 1
ATOM 817 C C . CYS A 1 99 ? -7.075 -6.896 25.961 1.00 80.81 99 CYS A C 1
ATOM 819 O O . CYS A 1 99 ? -6.023 -6.354 25.568 1.00 80.81 99 CYS A O 1
ATOM 821 N N . SER A 1 100 ? -7.305 -8.195 25.767 1.00 80.69 100 SER A N 1
ATOM 822 C CA . SER A 1 100 ? -6.460 -9.061 24.937 1.00 80.69 100 SER A CA 1
ATOM 823 C C . SER A 1 100 ? -6.628 -8.773 23.445 1.00 80.69 100 SER A C 1
ATOM 825 O O . SER A 1 100 ? -5.732 -9.095 22.656 1.00 80.69 100 SER A O 1
ATOM 827 N N . LEU A 1 101 ? -7.697 -8.055 23.074 1.00 70.81 101 LEU A N 1
ATOM 828 C CA . LEU A 1 101 ? -8.059 -7.741 21.694 1.00 70.81 101 LEU A CA 1
ATOM 829 C C . LEU A 1 101 ? -8.229 -9.016 20.861 1.00 70.81 101 LEU A C 1
ATOM 831 O O . LEU A 1 101 ? -7.884 -9.008 19.676 1.00 70.81 101 LEU A O 1
ATOM 835 N N . SER A 1 102 ? -8.702 -10.107 21.474 1.00 68.06 102 SER A N 1
ATOM 836 C CA . SER A 1 102 ? -9.108 -11.297 20.730 1.00 68.06 102 SER A CA 1
ATOM 837 C C . SER A 1 102 ? -10.227 -10.918 19.760 1.00 68.06 102 SER A C 1
ATOM 839 O O . SER A 1 102 ? -11.016 -9.995 20.003 1.00 68.06 102 SER A O 1
ATOM 841 N N . GLU A 1 103 ? -10.244 -11.561 18.596 1.00 64.56 103 GLU A N 1
ATOM 842 C CA . GLU A 1 103 ? -11.252 -11.281 17.571 1.00 64.56 103 GLU A CA 1
ATOM 843 C C . GLU A 1 103 ? -12.648 -11.744 18.014 1.00 64.56 103 GLU A C 1
ATOM 845 O O . GLU A 1 103 ? -13.639 -11.130 17.616 1.00 64.56 103 GLU A O 1
ATOM 850 N N . ASP A 1 104 ? -12.696 -12.701 18.942 1.00 65.31 104 ASP A N 1
ATOM 851 C CA . ASP A 1 104 ? -13.890 -13.441 19.362 1.00 65.31 104 ASP A CA 1
ATOM 852 C C . ASP A 1 104 ? -14.703 -12.766 20.476 1.00 65.31 104 ASP A C 1
ATOM 854 O O . ASP A 1 104 ? -15.733 -13.288 20.892 1.00 65.31 104 ASP A O 1
ATOM 858 N N . VAL A 1 105 ? -14.268 -11.605 20.979 1.00 71.19 105 VAL A N 1
ATOM 859 C CA . VAL A 1 105 ? -15.054 -10.860 21.975 1.00 71.19 105 VAL A CA 1
ATOM 860 C C . VAL A 1 105 ? -16.245 -10.214 21.283 1.00 71.19 105 VAL A C 1
ATOM 862 O O . VAL A 1 105 ? -16.079 -9.308 20.451 1.00 71.19 105 VAL A O 1
ATOM 865 N N . ILE A 1 106 ? -17.428 -10.706 21.641 1.00 69.81 106 ILE A N 1
ATOM 866 C CA . ILE A 1 106 ? -18.735 -10.184 21.253 1.00 69.81 106 ILE A CA 1
ATOM 867 C C . ILE A 1 106 ? -19.217 -9.295 22.398 1.00 69.81 106 ILE A C 1
ATOM 869 O O . ILE A 1 106 ? -19.243 -9.732 23.549 1.00 69.81 106 ILE A O 1
ATOM 873 N N . LEU A 1 107 ? -19.543 -8.039 22.095 1.00 81.12 107 LEU A N 1
ATOM 874 C CA . LEU A 1 107 ? -20.057 -7.107 23.095 1.00 81.12 107 LEU A CA 1
ATOM 875 C C . LEU A 1 107 ? -21.573 -7.307 23.271 1.00 81.12 107 LEU A C 1
ATOM 877 O O . LEU A 1 107 ? -22.250 -7.634 22.297 1.00 81.12 107 LEU A O 1
ATOM 881 N N . PRO A 1 108 ? -22.137 -7.089 24.471 1.00 74.94 108 PRO A N 1
ATOM 882 C CA . PRO A 1 108 ? -23.567 -7.295 24.732 1.00 74.94 108 PRO A CA 1
ATOM 883 C C . PRO A 1 108 ? -24.494 -6.547 23.760 1.00 74.94 108 PRO A C 1
ATOM 885 O O . PRO A 1 108 ? -25.510 -7.073 23.308 1.00 74.94 108 PRO A O 1
ATOM 888 N N . TRP A 1 109 ? -24.107 -5.331 23.367 1.00 76.19 109 TRP A N 1
ATOM 889 C CA . TRP A 1 109 ? -24.861 -4.506 22.421 1.00 76.19 109 TRP A CA 1
ATOM 890 C C . TRP A 1 109 ? -24.603 -4.847 20.945 1.00 76.19 109 TRP A C 1
ATOM 892 O O . TRP A 1 109 ? -25.418 -4.480 20.101 1.00 76.19 109 TRP A O 1
ATOM 902 N N . ASP A 1 110 ? -23.555 -5.616 20.617 1.00 68.81 110 ASP A N 1
ATOM 903 C CA . ASP A 1 110 ? -23.366 -6.167 19.261 1.00 68.81 110 ASP A CA 1
ATOM 904 C C . ASP A 1 110 ? -24.433 -7.230 18.926 1.00 68.81 110 ASP A C 1
ATOM 906 O O . ASP A 1 110 ? -24.657 -7.523 17.752 1.00 68.81 110 ASP A O 1
ATOM 910 N N . VAL A 1 111 ? -25.079 -7.821 19.941 1.00 65.94 111 VAL A N 1
ATOM 911 C CA . VAL A 1 111 ? -26.106 -8.870 19.789 1.00 65.94 111 VAL A CA 1
ATOM 912 C C . VAL A 1 111 ? -27.517 -8.280 19.660 1.00 65.94 111 VAL A C 1
ATOM 914 O O . VAL A 1 111 ? -28.408 -8.916 19.103 1.00 65.94 111 VAL A O 1
ATOM 917 N N . GLN A 1 112 ? -27.734 -7.069 20.181 1.00 62.09 112 GLN A N 1
ATOM 918 C CA . GLN A 1 112 ? -29.071 -6.493 20.378 1.00 62.09 112 GLN A CA 1
ATOM 919 C C . GLN A 1 112 ? -29.495 -5.505 19.274 1.00 62.09 112 GLN A C 1
ATOM 921 O O . GLN A 1 112 ? -30.676 -5.170 19.189 1.00 62.09 112 GLN A O 1
ATOM 926 N N . GLY A 1 113 ? -28.570 -5.056 18.416 1.00 56.41 113 GLY A N 1
ATOM 927 C CA . GLY A 1 113 ? -28.831 -4.069 17.365 1.00 56.41 113 GLY A CA 1
ATOM 928 C C . GLY A 1 113 ? -28.498 -4.579 15.962 1.00 56.41 113 GLY A C 1
ATOM 929 O O . GLY A 1 113 ? -27.326 -4.693 15.617 1.00 56.41 113 GLY A O 1
ATOM 930 N N . ASP A 1 114 ? -29.541 -4.778 15.150 1.00 55.72 114 ASP A N 1
ATOM 931 C CA . ASP A 1 114 ? -29.500 -5.173 13.729 1.00 55.72 114 ASP A CA 1
ATOM 932 C C . ASP A 1 114 ? -29.060 -6.633 13.462 1.00 55.72 114 ASP A C 1
ATOM 934 O O . ASP A 1 114 ? -28.245 -7.216 14.173 1.00 55.72 114 ASP A O 1
ATOM 938 N N . VAL A 1 115 ? -29.597 -7.249 12.399 1.00 59.25 115 VAL A N 1
ATOM 939 C CA . VAL A 1 115 ? -29.208 -8.606 11.941 1.00 59.25 115 VAL A CA 1
ATOM 940 C C . VAL A 1 115 ? -27.716 -8.644 11.564 1.00 59.25 115 VAL A C 1
ATOM 942 O O . VAL A 1 115 ? -27.096 -9.708 11.530 1.00 59.25 115 VAL A O 1
ATOM 945 N N . VAL A 1 116 ? -27.124 -7.473 11.304 1.00 59.06 116 VAL A N 1
ATOM 946 C CA . VAL A 1 116 ? -25.709 -7.277 10.998 1.00 59.06 116 VAL A CA 1
ATOM 947 C C . VAL A 1 116 ? -25.151 -6.157 11.876 1.00 59.06 116 VAL A C 1
ATOM 949 O O . VAL A 1 116 ? -25.440 -4.986 11.651 1.00 59.06 116 VAL A O 1
ATOM 952 N N . SER A 1 117 ? -24.286 -6.498 12.834 1.00 69.50 117 SER A N 1
ATOM 953 C CA . SER A 1 117 ? -23.642 -5.501 13.698 1.00 69.50 117 SER A CA 1
ATOM 954 C C . SER A 1 117 ? -22.892 -4.433 12.886 1.00 69.50 117 SER A C 1
ATOM 956 O O . SER A 1 117 ? -22.277 -4.721 11.849 1.00 69.50 117 SER A O 1
ATOM 958 N N . LEU A 1 118 ? -22.870 -3.185 13.373 1.00 70.62 118 LEU A N 1
ATOM 959 C CA . LEU A 1 118 ? -22.106 -2.084 12.756 1.00 70.62 118 LEU A CA 1
ATOM 960 C C . LEU A 1 118 ? -20.630 -2.454 12.539 1.00 70.62 118 LEU A C 1
ATOM 962 O O . LEU A 1 118 ? -20.019 -2.062 11.540 1.00 70.62 118 LEU A O 1
ATOM 966 N N . ARG A 1 119 ? -20.080 -3.275 13.438 1.00 66.69 119 ARG A N 1
ATOM 967 C CA . ARG A 1 119 ? -18.759 -3.901 13.327 1.00 66.69 119 ARG A CA 1
ATOM 968 C C . ARG A 1 119 ? -18.591 -4.708 12.040 1.00 66.69 119 ARG A C 1
ATOM 970 O O . ARG A 1 119 ? -17.577 -4.574 11.354 1.00 66.69 119 ARG A O 1
ATOM 977 N N . SER A 1 120 ? -19.581 -5.525 11.699 1.00 68.88 120 SER A N 1
ATOM 978 C CA . SER A 1 120 ? -19.578 -6.357 10.493 1.00 68.88 120 SER A CA 1
ATOM 979 C C . SER A 1 120 ? -19.688 -5.506 9.229 1.00 68.88 120 SER A C 1
ATOM 981 O O . SER A 1 120 ? -18.906 -5.689 8.296 1.00 68.88 120 SER A O 1
ATOM 983 N N . LYS A 1 121 ? -20.576 -4.502 9.229 1.00 78.44 121 LYS A N 1
ATOM 984 C CA . LYS A 1 121 ? -20.714 -3.542 8.119 1.00 78.44 121 LYS A CA 1
ATOM 985 C C . LYS A 1 121 ? -19.417 -2.773 7.861 1.00 78.44 121 LYS A C 1
ATOM 987 O O . LYS A 1 121 ? -19.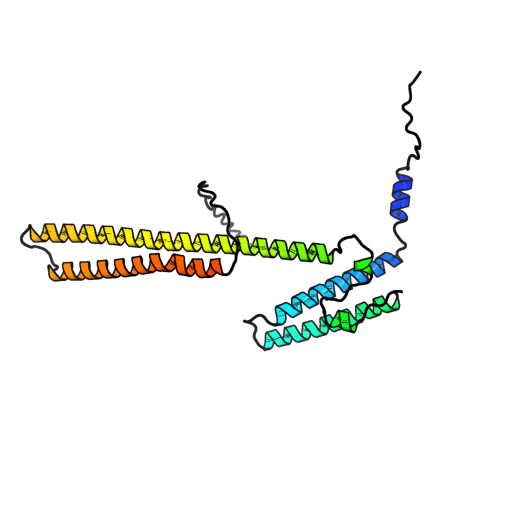002 -2.632 6.713 1.00 78.44 121 LYS A O 1
ATOM 992 N N . ARG A 1 122 ? -18.745 -2.318 8.922 1.00 78.00 122 ARG A N 1
ATOM 993 C CA . ARG A 1 122 ? -17.457 -1.619 8.823 1.00 78.00 122 ARG A CA 1
ATOM 994 C C . ARG A 1 122 ? -16.339 -2.530 8.328 1.00 78.00 122 ARG A C 1
ATOM 996 O O . ARG A 1 122 ? -15.594 -2.115 7.453 1.00 78.00 122 ARG A O 1
ATOM 1003 N N . ARG A 1 123 ? -16.243 -3.770 8.824 1.00 76.81 123 ARG A N 1
ATOM 1004 C CA . ARG A 1 123 ? -15.246 -4.746 8.345 1.00 76.81 123 ARG A CA 1
ATOM 1005 C C . ARG A 1 123 ? -15.395 -5.012 6.846 1.00 76.81 123 ARG A C 1
ATOM 1007 O O . ARG A 1 123 ? -14.395 -5.037 6.136 1.00 76.81 123 ARG A O 1
ATOM 1014 N N . LEU A 1 124 ? -16.632 -5.181 6.376 1.00 83.69 124 LEU A N 1
ATOM 1015 C CA . LEU A 1 124 ? -16.922 -5.339 4.951 1.00 83.69 124 LEU A CA 1
ATOM 1016 C C . LEU A 1 124 ? -16.531 -4.089 4.161 1.00 83.69 124 LEU A C 1
ATOM 1018 O O . LEU A 1 124 ? -15.891 -4.208 3.122 1.00 83.69 124 LEU A O 1
ATOM 1022 N N . PHE A 1 125 ? -16.861 -2.900 4.667 1.00 84.56 125 PHE A N 1
ATOM 1023 C CA . PHE A 1 125 ? -16.471 -1.645 4.029 1.00 84.56 125 PHE A CA 1
ATOM 1024 C C . PHE A 1 125 ? -14.948 -1.491 3.939 1.00 84.56 125 PHE A C 1
ATOM 1026 O O . PHE A 1 125 ? -14.435 -1.210 2.863 1.00 84.56 125 PHE A O 1
ATOM 1033 N N . ASP A 1 126 ? -14.213 -1.742 5.023 1.00 85.56 126 ASP A N 1
ATOM 1034 C CA . ASP A 1 126 ? -12.748 -1.676 5.038 1.00 85.56 126 ASP A CA 1
ATOM 1035 C C . ASP A 1 126 ? -12.132 -2.679 4.048 1.00 85.56 126 ASP A C 1
ATOM 1037 O O . ASP A 1 126 ? -11.167 -2.355 3.358 1.00 85.56 126 ASP A O 1
ATOM 1041 N N . GLN A 1 127 ? -12.711 -3.879 3.929 1.00 85.38 127 GLN A N 1
ATOM 1042 C CA . GLN A 1 127 ? -12.284 -4.873 2.945 1.00 85.38 127 GLN A CA 1
ATOM 1043 C C . GLN A 1 127 ? -12.551 -4.404 1.509 1.00 85.38 127 GLN A C 1
ATOM 1045 O O . GLN A 1 127 ? -11.673 -4.531 0.658 1.00 85.38 127 GLN A O 1
ATOM 1050 N N . VAL A 1 128 ? -13.720 -3.816 1.241 1.00 91.31 128 VAL A N 1
ATOM 1051 C CA . VAL A 1 128 ? -14.041 -3.216 -0.064 1.00 91.31 128 VAL A CA 1
ATOM 1052 C C . VAL A 1 128 ? -13.077 -2.074 -0.382 1.00 91.31 128 VAL A C 1
ATOM 1054 O O . VAL A 1 128 ? -12.543 -2.024 -1.485 1.00 91.31 128 VAL A O 1
ATOM 1057 N N . MET A 1 129 ? -12.795 -1.192 0.576 1.00 91.25 129 MET A N 1
ATOM 1058 C CA . MET A 1 129 ? -11.850 -0.089 0.394 1.00 91.25 129 MET A CA 1
ATOM 1059 C C . MET A 1 129 ? -10.424 -0.581 0.147 1.00 91.25 129 MET A C 1
ATOM 1061 O O . MET A 1 129 ? -9.717 -0.006 -0.676 1.00 91.25 129 MET A O 1
ATOM 1065 N N . LEU A 1 130 ? -9.998 -1.658 0.812 1.00 89.31 130 LEU A N 1
ATOM 1066 C CA . LEU A 1 130 ? -8.701 -2.279 0.554 1.00 89.31 130 LEU A CA 1
ATOM 1067 C C . LEU A 1 130 ? -8.624 -2.837 -0.871 1.00 89.31 130 LEU A C 1
ATOM 1069 O O . LEU A 1 130 ? -7.623 -2.622 -1.547 1.00 89.31 130 LEU A O 1
ATOM 1073 N N . VAL A 1 131 ? -9.681 -3.508 -1.340 1.00 88.62 131 VAL A N 1
ATOM 1074 C CA . VAL A 1 131 ? -9.761 -4.003 -2.723 1.00 88.62 131 VAL A CA 1
ATOM 1075 C C . VAL A 1 131 ? -9.712 -2.840 -3.712 1.00 88.62 131 VAL A C 1
ATOM 1077 O O . VAL A 1 131 ? -8.896 -2.874 -4.626 1.00 88.62 131 VAL A O 1
ATOM 1080 N N . ARG A 1 132 ? -10.487 -1.771 -3.485 1.00 85.56 132 ARG A N 1
ATOM 1081 C CA . ARG A 1 132 ? -10.445 -0.547 -4.305 1.00 85.56 132 ARG A CA 1
ATOM 1082 C C . ARG A 1 132 ? -9.047 0.054 -4.362 1.00 85.56 132 ARG A C 1
ATOM 1084 O O . ARG A 1 132 ? -8.550 0.352 -5.443 1.00 85.56 132 ARG A O 1
ATOM 1091 N N . ARG A 1 133 ? -8.371 0.153 -3.215 1.00 91.69 133 ARG A N 1
ATOM 1092 C CA . ARG A 1 133 ? -6.994 0.645 -3.177 1.00 91.69 133 ARG A CA 1
ATOM 1093 C C . ARG A 1 133 ? -6.047 -0.257 -3.967 1.00 91.69 133 ARG A C 1
ATOM 1095 O O . ARG A 1 133 ? -5.157 0.242 -4.639 1.00 91.69 133 ARG A O 1
ATOM 1102 N N . MET A 1 134 ? -6.225 -1.574 -3.911 1.00 87.50 134 MET A N 1
ATOM 1103 C CA . MET A 1 134 ? -5.401 -2.499 -4.693 1.00 87.50 134 MET A CA 1
ATOM 1104 C C . MET A 1 134 ? -5.665 -2.402 -6.197 1.00 87.50 134 MET A C 1
ATOM 1106 O O . MET A 1 134 ? -4.721 -2.489 -6.979 1.00 87.50 134 MET A O 1
ATOM 1110 N N . GLU A 1 135 ? -6.912 -2.166 -6.605 1.00 86.50 135 GLU A N 1
ATOM 1111 C CA . GLU A 1 135 ? -7.263 -1.879 -8.000 1.00 86.50 135 GLU A CA 1
ATOM 1112 C C . GLU A 1 135 ? -6.552 -0.610 -8.507 1.00 86.50 135 GLU A C 1
ATOM 1114 O O . GLU A 1 135 ? -5.992 -0.628 -9.604 1.00 86.50 135 GLU A O 1
ATOM 1119 N N . GLU A 1 136 ? -6.504 0.457 -7.698 1.00 89.44 136 GLU A N 1
ATOM 1120 C CA . GLU A 1 136 ? -5.767 1.693 -8.014 1.00 89.44 136 GLU A CA 1
ATOM 1121 C C . GLU A 1 136 ? -4.266 1.438 -8.209 1.00 89.44 136 GLU A C 1
ATOM 1123 O O . GLU A 1 136 ? -3.706 1.814 -9.239 1.00 89.44 136 GLU A O 1
ATOM 1128 N N . GLU A 1 137 ? -3.612 0.768 -7.254 1.00 87.81 137 GLU A N 1
ATOM 1129 C CA . GLU A 1 137 ? -2.178 0.452 -7.345 1.00 87.81 137 GLU A CA 1
ATOM 1130 C C . GLU A 1 137 ? -1.877 -0.404 -8.587 1.00 87.81 137 GLU A C 1
ATOM 1132 O O . GLU A 1 137 ? -0.880 -0.182 -9.276 1.00 87.81 137 GLU A O 1
ATOM 1137 N N . ARG A 1 138 ? -2.769 -1.340 -8.946 1.00 83.06 138 ARG A N 1
ATOM 1138 C CA . ARG A 1 138 ? -2.621 -2.145 -10.167 1.00 83.06 138 ARG A CA 1
ATOM 1139 C C . ARG A 1 138 ? -2.656 -1.278 -11.425 1.00 83.06 138 ARG A C 1
ATOM 1141 O O . ARG A 1 138 ? -1.835 -1.467 -12.321 1.00 83.06 138 ARG A O 1
ATOM 1148 N N . LEU A 1 139 ? -3.584 -0.324 -11.499 1.00 84.88 139 LEU A N 1
ATOM 1149 C CA . LEU A 1 139 ? -3.663 0.609 -12.625 1.00 84.88 139 LEU A CA 1
ATOM 1150 C C . LEU A 1 139 ? -2.393 1.459 -12.741 1.00 84.88 139 LEU A C 1
ATOM 1152 O O . LEU A 1 139 ? -1.906 1.666 -13.852 1.00 84.88 139 LEU A O 1
ATOM 1156 N N . ILE A 1 140 ? -1.834 1.906 -11.614 1.00 90.25 140 ILE A N 1
ATOM 1157 C CA . ILE A 1 140 ? -0.569 2.653 -11.583 1.00 90.25 140 ILE A CA 1
ATOM 1158 C C . ILE A 1 140 ? 0.569 1.795 -12.148 1.00 90.25 140 ILE A C 1
ATOM 1160 O O . ILE A 1 140 ? 1.255 2.228 -13.071 1.00 90.25 140 ILE A O 1
ATOM 1164 N N . ILE A 1 141 ? 0.712 0.549 -11.690 1.00 89.31 141 ILE A N 1
ATOM 1165 C CA . ILE A 1 141 ? 1.762 -0.367 -12.166 1.00 89.31 141 ILE A CA 1
ATOM 1166 C C . ILE A 1 141 ? 1.641 -0.627 -13.676 1.00 89.31 141 ILE A C 1
ATOM 1168 O O . ILE A 1 141 ? 2.645 -0.622 -14.392 1.00 89.31 141 ILE A O 1
ATOM 1172 N N . VAL A 1 142 ? 0.424 -0.826 -14.194 1.00 86.56 142 VAL A N 1
ATOM 1173 C CA . VAL A 1 142 ? 0.194 -1.016 -15.638 1.00 86.56 142 VAL A CA 1
ATOM 1174 C C . VAL A 1 142 ? 0.564 0.244 -16.429 1.00 86.56 142 VAL A C 1
ATOM 1176 O O . VAL A 1 142 ? 1.202 0.146 -17.483 1.00 86.56 142 VAL A O 1
ATOM 1179 N N . LYS A 1 143 ? 0.219 1.435 -15.926 1.00 89.06 143 LYS A N 1
ATOM 1180 C CA . LYS A 1 143 ? 0.633 2.711 -16.531 1.00 89.06 143 LYS A CA 1
ATOM 1181 C C . LYS A 1 143 ? 2.158 2.851 -16.553 1.00 89.06 143 LYS A C 1
ATOM 1183 O O . LYS A 1 143 ? 2.723 3.149 -17.600 1.00 89.06 143 LYS A O 1
ATOM 1188 N N . GLU A 1 144 ? 2.844 2.551 -15.457 1.00 89.50 144 GLU A N 1
ATOM 1189 C CA . GLU A 1 144 ? 4.310 2.595 -15.406 1.00 89.50 144 GLU A CA 1
ATOM 1190 C C . GLU A 1 144 ? 4.954 1.578 -16.362 1.00 89.50 144 GLU A C 1
ATOM 1192 O O . GLU A 1 144 ? 5.892 1.907 -17.092 1.00 89.50 144 GLU A O 1
ATOM 1197 N N . MET A 1 145 ? 4.425 0.351 -16.425 1.00 90.19 145 MET A N 1
ATOM 1198 C CA . MET A 1 145 ? 4.901 -0.682 -17.350 1.00 90.19 145 MET A CA 1
ATOM 1199 C C . MET A 1 145 ? 4.756 -0.235 -18.809 1.00 90.19 145 MET A C 1
ATOM 1201 O O . MET A 1 145 ? 5.690 -0.388 -19.604 1.00 90.19 145 MET A O 1
ATOM 1205 N N . THR A 1 146 ? 3.593 0.303 -19.179 1.00 88.00 146 THR A N 1
ATOM 1206 C CA . THR A 1 146 ? 3.330 0.766 -20.550 1.00 88.00 146 THR A CA 1
ATOM 1207 C C . THR A 1 146 ? 4.219 1.950 -20.918 1.00 88.00 146 THR A C 1
ATOM 1209 O O . THR A 1 146 ? 4.815 1.933 -21.998 1.00 88.00 146 THR A O 1
ATOM 1212 N N . GLN A 1 147 ? 4.408 2.910 -20.008 1.00 91.44 147 GLN A N 1
ATOM 1213 C CA . GLN A 1 147 ? 5.341 4.026 -20.178 1.00 91.44 147 GLN A CA 1
ATOM 1214 C C . GLN A 1 147 ? 6.786 3.542 -20.354 1.00 91.44 147 GLN A C 1
ATOM 1216 O O . GLN A 1 147 ? 7.471 3.968 -21.287 1.00 91.44 147 GLN A O 1
ATOM 1221 N N . HIS A 1 148 ? 7.246 2.602 -19.525 1.00 91.62 148 HIS A N 1
ATOM 1222 C CA . HIS A 1 148 ? 8.588 2.030 -19.636 1.00 91.62 148 HIS A CA 1
ATOM 1223 C C . HIS A 1 148 ? 8.780 1.294 -20.971 1.00 91.62 148 HIS A C 1
ATOM 1225 O O . HIS A 1 148 ? 9.784 1.499 -21.659 1.00 91.62 148 HIS A O 1
ATOM 1231 N N . CYS A 1 149 ? 7.800 0.492 -21.395 1.00 88.88 149 CYS A N 1
ATOM 1232 C CA . CYS A 1 149 ? 7.834 -0.172 -22.697 1.00 88.88 149 CYS A CA 1
ATOM 1233 C C . CYS A 1 149 ? 7.862 0.839 -23.850 1.00 88.88 149 CYS A C 1
ATOM 1235 O O . CYS A 1 149 ? 8.637 0.671 -24.792 1.00 88.88 149 CYS A O 1
ATOM 1237 N N . HIS A 1 150 ? 7.050 1.895 -23.780 1.00 92.56 15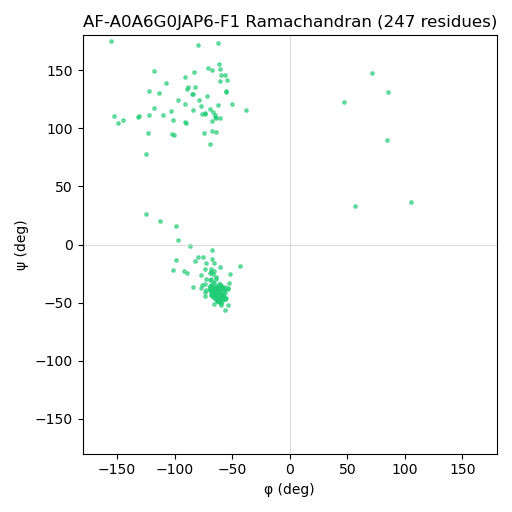0 HIS A N 1
ATOM 1238 C CA . HIS A 1 150 ? 7.024 2.952 -24.787 1.00 92.56 150 HIS A CA 1
ATOM 1239 C C . HIS A 1 150 ? 8.372 3.682 -24.875 1.00 92.56 150 HIS A C 1
ATOM 1241 O O . HIS A 1 150 ? 8.911 3.847 -25.970 1.00 92.56 150 HIS A O 1
ATOM 1247 N N . TYR A 1 151 ? 8.965 4.044 -23.735 1.00 94.25 151 TYR A N 1
ATOM 1248 C CA . TYR A 1 151 ? 10.296 4.650 -23.673 1.00 94.25 151 TYR A CA 1
ATOM 1249 C C . TYR A 1 151 ? 11.359 3.771 -24.350 1.00 94.25 151 TYR A C 1
ATOM 1251 O O . TYR A 1 151 ? 12.143 4.258 -25.167 1.00 94.25 151 TYR A O 1
ATOM 1259 N N . LEU A 1 152 ? 11.363 2.468 -24.050 1.00 91.88 152 LEU A N 1
ATOM 1260 C CA . LEU A 1 152 ? 12.306 1.522 -24.647 1.00 91.88 152 LEU A CA 1
ATOM 1261 C C . LEU A 1 152 ? 12.112 1.387 -26.163 1.00 91.88 152 LEU A C 1
ATOM 1263 O O . LEU A 1 152 ? 13.106 1.363 -26.887 1.00 91.88 152 LEU A O 1
ATOM 1267 N N . ARG A 1 153 ? 10.864 1.347 -26.655 1.00 92.31 153 ARG A N 1
ATOM 1268 C CA . ARG A 1 153 ? 10.572 1.330 -28.101 1.00 92.31 153 ARG A CA 1
ATOM 1269 C C . ARG A 1 153 ? 11.076 2.597 -28.787 1.00 92.31 153 ARG A C 1
ATOM 1271 O O . ARG A 1 153 ? 11.850 2.498 -29.726 1.00 92.31 153 ARG A O 1
ATOM 1278 N N . LYS A 1 154 ? 10.776 3.776 -28.237 1.00 94.94 154 LYS A N 1
ATOM 1279 C CA . LYS A 1 154 ? 11.258 5.058 -28.778 1.00 94.94 154 LYS A CA 1
ATOM 1280 C C . LYS A 1 154 ? 12.788 5.143 -28.813 1.00 94.94 154 LYS A C 1
ATOM 1282 O O . LYS A 1 154 ? 13.363 5.743 -29.718 1.00 94.94 154 LYS A O 1
ATOM 1287 N N . ALA A 1 155 ? 13.467 4.569 -27.819 1.00 93.12 155 ALA A N 1
ATOM 1288 C CA . ALA A 1 155 ? 14.926 4.488 -27.803 1.00 93.12 155 ALA A CA 1
ATOM 1289 C C . ALA A 1 155 ? 15.475 3.524 -28.871 1.00 93.12 155 ALA A C 1
ATOM 1291 O O . ALA A 1 155 ? 16.521 3.813 -29.452 1.00 93.12 155 ALA A O 1
ATOM 1292 N N . LEU A 1 156 ? 14.781 2.413 -29.137 1.00 93.44 156 LEU A N 1
ATOM 1293 C CA . LEU A 1 156 ? 15.109 1.491 -30.227 1.00 93.44 156 LEU A CA 1
ATOM 1294 C C . LEU A 1 156 ? 14.908 2.145 -31.593 1.00 93.44 156 LEU A C 1
ATOM 1296 O O . LEU A 1 156 ? 15.834 2.106 -32.394 1.00 93.44 156 LEU A O 1
ATOM 1300 N N . ASP A 1 157 ? 13.785 2.831 -31.812 1.00 93.88 157 ASP A N 1
ATOM 1301 C CA . ASP A 1 157 ? 13.517 3.526 -33.074 1.00 93.88 157 ASP A CA 1
ATOM 1302 C C . ASP A 1 157 ? 14.633 4.529 -33.380 1.00 93.88 157 ASP A C 1
ATOM 1304 O O . ASP A 1 157 ? 15.185 4.535 -34.475 1.00 93.88 157 ASP A O 1
ATOM 1308 N N . LYS A 1 158 ? 15.054 5.332 -32.393 1.00 94.31 158 LYS A N 1
ATOM 1309 C CA . LYS A 1 158 ? 16.190 6.257 -32.554 1.00 94.31 158 LYS A CA 1
ATOM 1310 C C . LYS A 1 158 ? 17.486 5.543 -32.945 1.00 94.31 158 LYS A C 1
ATOM 1312 O O . LYS A 1 158 ? 18.236 6.069 -33.760 1.00 94.31 158 LYS A O 1
ATOM 1317 N N . LEU A 1 159 ? 17.768 4.376 -32.363 1.00 92.25 159 LEU A N 1
ATOM 1318 C CA . LEU A 1 159 ? 18.948 3.587 -32.728 1.00 92.25 159 LEU A CA 1
ATOM 1319 C C . LEU A 1 159 ? 18.837 3.021 -34.143 1.00 92.25 159 LEU A C 1
ATOM 1321 O O . LEU A 1 159 ? 19.835 3.035 -34.852 1.00 92.25 159 LEU A O 1
ATOM 1325 N N . ASP A 1 160 ? 17.654 2.573 -34.560 1.00 92.12 160 ASP A N 1
ATOM 1326 C CA . ASP A 1 160 ? 17.423 2.064 -35.914 1.00 92.12 160 ASP A CA 1
ATOM 1327 C C . ASP A 1 160 ? 17.584 3.181 -36.963 1.00 92.12 160 ASP A C 1
ATOM 1329 O O . ASP A 1 160 ? 18.218 2.960 -37.993 1.00 92.12 160 ASP A O 1
ATOM 1333 N N . HIS A 1 161 ? 17.132 4.408 -36.671 1.00 93.25 161 HIS A N 1
ATOM 1334 C CA . HIS A 1 161 ? 17.385 5.574 -37.530 1.00 93.25 161 HIS A CA 1
ATOM 1335 C C . HIS A 1 161 ? 18.881 5.911 -37.621 1.00 93.25 161 HIS A C 1
ATOM 1337 O O . HIS A 1 161 ? 19.384 6.172 -38.712 1.00 93.25 161 HIS A O 1
ATOM 1343 N N . LEU A 1 162 ? 19.604 5.887 -36.494 1.00 91.44 162 LEU A N 1
ATOM 1344 C CA . LEU A 1 162 ? 21.052 6.125 -36.476 1.00 91.44 162 LEU A CA 1
ATOM 1345 C C . LEU A 1 162 ? 21.825 5.033 -37.223 1.00 91.44 162 LEU A C 1
ATOM 1347 O O . LEU A 1 162 ? 22.781 5.344 -37.923 1.00 91.44 162 LEU A O 1
ATOM 1351 N N . LEU A 1 163 ? 21.413 3.770 -37.092 1.00 90.06 163 LEU A N 1
ATOM 1352 C CA . LEU A 1 163 ? 21.997 2.651 -37.831 1.00 90.06 163 LEU A CA 1
ATOM 1353 C C . LEU A 1 163 ? 21.759 2.793 -39.336 1.00 90.06 163 LEU A C 1
ATOM 1355 O O . LEU A 1 163 ? 22.697 2.632 -40.105 1.00 90.06 163 LEU A O 1
ATOM 1359 N N . HIS A 1 164 ? 20.541 3.150 -39.751 1.00 89.38 164 HIS A N 1
ATOM 1360 C CA . HIS A 1 164 ? 20.231 3.392 -41.159 1.00 89.38 164 HIS A CA 1
ATOM 1361 C C . HIS A 1 164 ? 21.048 4.558 -41.727 1.00 89.38 164 HIS A C 1
ATOM 1363 O O . HIS A 1 164 ? 21.593 4.455 -42.819 1.00 89.38 164 HIS A O 1
ATOM 1369 N N . PHE A 1 165 ? 21.150 5.666 -40.989 1.00 88.06 165 PHE A N 1
ATOM 1370 C CA . PHE A 1 165 ? 21.973 6.807 -41.390 1.00 88.06 165 PHE A CA 1
ATOM 1371 C C . PHE A 1 165 ? 23.443 6.403 -41.568 1.00 88.06 165 PHE A C 1
ATOM 1373 O O . PHE A 1 165 ? 24.049 6.706 -42.590 1.00 88.06 165 PHE A O 1
ATOM 1380 N N . LEU A 1 166 ? 23.983 5.638 -40.616 1.00 86.00 166 LEU A N 1
ATOM 1381 C CA . LEU A 1 166 ? 25.359 5.156 -40.663 1.00 86.00 166 LEU A CA 1
ATOM 1382 C C . LEU A 1 166 ? 25.609 4.193 -41.834 1.00 86.00 166 LEU A C 1
ATOM 1384 O O . LEU A 1 166 ? 26.662 4.259 -42.462 1.00 86.00 166 LEU A O 1
ATOM 1388 N N . ASP A 1 167 ? 24.653 3.316 -42.145 1.00 85.31 167 ASP A N 1
ATOM 1389 C CA . ASP A 1 167 ? 24.743 2.397 -43.285 1.00 85.31 167 ASP A CA 1
ATOM 1390 C C . ASP A 1 167 ? 24.771 3.149 -44.622 1.00 85.31 167 ASP A C 1
ATOM 1392 O O . ASP A 1 167 ? 25.535 2.784 -45.518 1.00 85.31 167 ASP A O 1
ATOM 1396 N N . GLU A 1 168 ? 23.963 4.202 -44.763 1.00 85.44 168 GLU A N 1
ATOM 1397 C CA . GLU A 1 168 ? 23.967 5.053 -45.955 1.00 85.44 168 GLU A CA 1
ATOM 1398 C C . GLU A 1 168 ? 25.266 5.860 -46.068 1.00 85.44 168 GLU A C 1
ATOM 1400 O O . GLU A 1 168 ? 25.863 5.903 -47.145 1.00 85.44 168 GLU A O 1
ATOM 1405 N N . ASP A 1 169 ? 25.774 6.410 -44.963 1.00 81.75 169 ASP A N 1
ATOM 1406 C CA . ASP A 1 169 ? 27.066 7.102 -44.935 1.00 81.75 169 ASP A CA 1
ATOM 1407 C C . ASP A 1 169 ? 28.219 6.170 -45.329 1.00 81.75 169 ASP A C 1
ATOM 1409 O O . ASP A 1 169 ? 29.042 6.530 -46.171 1.00 81.75 169 ASP A O 1
ATOM 1413 N N . ILE A 1 170 ? 28.261 4.938 -44.807 1.00 79.50 170 ILE A N 1
ATOM 1414 C CA . ILE A 1 170 ? 29.277 3.939 -45.183 1.00 79.50 170 ILE A CA 1
ATOM 1415 C C . ILE A 1 170 ? 29.207 3.626 -46.687 1.00 79.50 170 ILE A C 1
ATOM 1417 O O . ILE A 1 170 ? 30.245 3.572 -47.354 1.00 79.50 170 ILE A O 1
ATOM 1421 N N . LYS A 1 171 ? 28.003 3.450 -47.251 1.00 79.75 171 LYS A N 1
ATOM 1422 C CA . LYS A 1 171 ? 27.823 3.208 -48.695 1.00 79.75 171 LYS A CA 1
ATOM 1423 C C . LYS A 1 171 ? 28.312 4.395 -49.524 1.00 79.75 171 LYS A C 1
ATOM 1425 O O . LYS A 1 171 ? 29.072 4.195 -50.475 1.00 79.75 171 LYS A O 1
ATOM 1430 N N . ASN A 1 172 ? 27.942 5.612 -49.131 1.00 76.81 172 ASN A N 1
ATOM 1431 C CA . ASN A 1 172 ? 28.319 6.849 -49.811 1.00 76.81 172 ASN A CA 1
ATOM 1432 C C . ASN A 1 172 ? 29.838 7.089 -49.753 1.00 76.81 172 ASN A C 1
ATOM 1434 O O . ASN A 1 172 ? 30.449 7.376 -50.785 1.00 76.81 172 ASN A O 1
ATOM 1438 N N . HIS A 1 173 ? 30.474 6.869 -48.598 1.00 65.88 173 HIS A N 1
ATOM 1439 C CA . HIS A 1 173 ? 31.928 6.965 -48.422 1.00 65.88 173 HIS A CA 1
ATOM 1440 C C . HIS A 1 173 ? 32.709 5.871 -49.161 1.00 65.88 173 HIS A C 1
ATOM 1442 O O . HIS A 1 173 ? 33.823 6.127 -49.608 1.00 65.88 173 HIS A O 1
ATOM 1448 N N . SER A 1 174 ? 32.136 4.678 -49.352 1.00 62.41 174 SER A N 1
ATOM 1449 C CA . SER A 1 174 ? 32.762 3.646 -50.195 1.00 62.41 174 SER A CA 1
ATOM 1450 C C . SER A 1 174 ? 32.762 4.016 -51.687 1.00 62.41 174 SER A C 1
ATOM 1452 O O . SER A 1 174 ? 33.605 3.537 -52.443 1.00 62.41 174 SER A O 1
ATOM 1454 N N . SER A 1 175 ? 31.829 4.879 -52.112 1.00 60.12 175 SER A N 1
ATOM 1455 C CA . SER A 1 175 ? 31.637 5.267 -53.516 1.00 60.12 175 SER A CA 1
ATOM 1456 C C . SER A 1 175 ? 32.414 6.523 -53.939 1.00 60.12 175 SER A C 1
ATOM 1458 O O . SER A 1 175 ? 32.705 6.690 -55.123 1.00 60.12 175 SER A O 1
ATOM 1460 N N . VAL A 1 176 ? 32.789 7.390 -52.991 1.00 58.25 176 VAL A N 1
ATOM 1461 C CA . VAL A 1 176 ? 33.522 8.640 -53.244 1.00 58.25 176 VAL A CA 1
ATOM 1462 C C . VAL A 1 176 ? 34.875 8.582 -52.536 1.00 58.25 176 VAL A C 1
ATOM 1464 O O . VAL A 1 176 ? 34.936 8.508 -51.312 1.00 58.25 176 VAL A O 1
ATOM 1467 N N . VAL A 1 177 ? 35.970 8.623 -53.305 1.00 53.81 177 VAL A N 1
ATOM 1468 C CA . VAL A 1 177 ? 37.350 8.649 -52.786 1.00 53.81 177 VAL A CA 1
ATOM 1469 C C . VAL A 1 177 ? 37.491 9.744 -51.715 1.00 53.81 177 VAL A C 1
ATOM 1471 O O . VAL A 1 177 ? 37.212 10.916 -51.957 1.00 53.81 177 VAL A O 1
ATOM 1474 N N . SER A 1 178 ? 37.870 9.290 -50.520 1.00 52.31 178 SER A N 1
ATOM 1475 C CA . SER A 1 178 ? 37.689 9.909 -49.203 1.00 52.31 178 SER A CA 1
ATOM 1476 C C . SER A 1 178 ? 38.235 11.334 -49.026 1.00 52.31 178 SER A C 1
ATOM 1478 O O . SER A 1 178 ? 39.406 11.604 -49.284 1.00 52.31 178 SER A O 1
ATOM 1480 N N . SER A 1 179 ? 37.393 12.207 -48.460 1.00 52.59 179 SER A N 1
ATOM 1481 C CA . SER A 1 179 ? 37.769 13.484 -47.828 1.00 52.59 179 SER A CA 1
ATOM 1482 C C . SER A 1 179 ? 37.257 13.571 -46.374 1.00 52.59 179 SER A C 1
ATOM 1484 O O . SER A 1 179 ? 36.995 14.667 -45.881 1.00 52.59 179 SER A O 1
ATOM 1486 N N . ALA A 1 180 ? 37.055 12.437 -45.688 1.00 59.50 180 ALA A N 1
ATOM 1487 C CA . ALA A 1 180 ? 36.455 12.407 -44.348 1.00 59.50 180 ALA A CA 1
ATOM 1488 C C . ALA A 1 180 ? 37.479 12.088 -43.241 1.00 59.50 180 ALA A C 1
ATOM 1490 O O . ALA A 1 180 ? 38.316 11.201 -43.384 1.00 59.50 180 ALA A O 1
ATOM 1491 N N . GLU A 1 181 ? 37.365 12.798 -42.115 1.00 64.19 181 GLU A N 1
ATOM 1492 C CA . GLU A 1 181 ? 38.241 12.767 -40.926 1.00 64.19 181 GLU A CA 1
ATOM 1493 C C . GLU A 1 181 ? 38.202 11.447 -40.123 1.00 64.19 181 GLU A C 1
ATOM 1495 O O . GLU A 1 181 ? 38.956 11.281 -39.164 1.00 64.19 181 GLU A O 1
ATOM 1500 N N . ILE A 1 182 ? 37.339 10.495 -40.496 1.00 66.50 182 ILE A N 1
ATOM 1501 C CA . ILE A 1 182 ? 37.079 9.253 -39.756 1.00 66.50 182 ILE A CA 1
ATOM 1502 C C . ILE A 1 182 ? 37.373 8.053 -40.662 1.00 66.50 182 ILE A C 1
ATOM 1504 O O . ILE A 1 182 ? 36.933 7.998 -41.810 1.00 66.50 182 ILE A O 1
ATOM 1508 N N . THR A 1 183 ? 38.122 7.079 -40.143 1.00 78.19 183 THR A N 1
ATOM 1509 C CA . THR A 1 183 ? 38.482 5.853 -40.867 1.00 78.19 183 THR A CA 1
ATOM 1510 C C . THR A 1 183 ? 37.276 4.922 -41.042 1.00 78.19 183 THR A C 1
ATOM 1512 O O . THR A 1 183 ? 36.383 4.885 -40.197 1.00 78.19 183 THR A O 1
ATOM 1515 N N . GLU A 1 184 ? 37.264 4.111 -42.108 1.00 76.44 184 GLU A N 1
ATOM 1516 C CA . GLU A 1 184 ? 36.228 3.084 -42.345 1.00 76.44 184 GLU A CA 1
ATOM 1517 C C . GLU A 1 184 ? 36.069 2.138 -41.136 1.00 76.44 184 GLU A C 1
ATOM 1519 O O . GLU A 1 184 ? 34.958 1.787 -40.741 1.00 76.44 184 GLU A O 1
ATOM 1524 N N . GLU A 1 185 ? 37.183 1.795 -40.487 1.00 81.38 185 GLU A N 1
ATOM 1525 C CA . GLU A 1 185 ? 37.203 0.991 -39.262 1.00 81.38 185 GLU A CA 1
ATOM 1526 C C . GLU A 1 185 ? 36.485 1.689 -38.091 1.00 81.38 185 GLU A C 1
ATOM 1528 O O . GLU A 1 185 ? 35.782 1.045 -37.313 1.00 81.38 185 GLU A O 1
ATOM 1533 N N . GLY A 1 186 ? 36.591 3.020 -37.993 1.00 82.94 186 GLY A N 1
ATOM 1534 C CA . GLY A 1 186 ? 35.859 3.819 -37.008 1.00 82.94 186 GLY A CA 1
ATOM 1535 C C . GLY A 1 186 ? 34.342 3.752 -37.207 1.00 82.94 186 GLY A C 1
ATOM 1536 O O . GLY A 1 186 ? 33.599 3.579 -36.237 1.00 82.94 186 GLY A O 1
ATOM 1537 N N . TYR A 1 187 ? 33.880 3.796 -38.460 1.00 82.50 187 TYR A N 1
ATOM 1538 C CA . TYR A 1 187 ? 32.465 3.625 -38.809 1.00 82.50 187 TYR A CA 1
ATOM 1539 C C . TYR A 1 187 ? 31.950 2.222 -38.464 1.00 82.50 187 TYR A C 1
ATOM 1541 O O . TYR A 1 187 ? 30.904 2.087 -37.822 1.00 82.50 187 TYR A O 1
ATOM 1549 N N . ARG A 1 188 ? 32.707 1.171 -38.806 1.00 83.50 188 ARG A N 1
ATOM 1550 C CA . ARG A 1 188 ? 32.357 -0.219 -38.456 1.00 83.50 188 ARG A CA 1
ATOM 1551 C C . ARG A 1 188 ? 32.339 -0.449 -36.941 1.00 83.50 188 ARG A C 1
ATOM 1553 O O . ARG A 1 188 ? 31.450 -1.138 -36.434 1.00 83.50 188 ARG A O 1
ATOM 1560 N N . GLY A 1 189 ? 33.265 0.162 -36.201 1.00 88.88 189 GLY A N 1
ATOM 1561 C CA . GLY A 1 189 ? 33.292 0.131 -34.736 1.00 88.88 189 GLY A CA 1
ATOM 1562 C C . GLY A 1 189 ? 32.063 0.794 -34.101 1.00 88.88 189 GLY A C 1
ATOM 1563 O O . GLY A 1 189 ? 31.443 0.224 -33.196 1.00 88.88 189 GLY A O 1
ATOM 1564 N N . LEU A 1 190 ? 31.659 1.964 -34.608 1.00 88.31 190 LEU A N 1
ATOM 1565 C CA . LEU A 1 190 ? 30.446 2.659 -34.167 1.00 88.31 190 LEU A CA 1
ATOM 1566 C C . LEU A 1 190 ? 29.182 1.839 -34.468 1.00 88.31 190 LEU A C 1
ATOM 1568 O O . LEU A 1 190 ? 28.335 1.673 -33.586 1.00 88.31 190 LEU A O 1
ATOM 1572 N N . GLN A 1 191 ? 29.089 1.261 -35.668 1.00 87.88 191 GLN A N 1
ATOM 1573 C CA . GLN A 1 191 ? 27.992 0.377 -36.069 1.00 87.88 191 GLN A CA 1
ATOM 1574 C C . GLN A 1 191 ? 27.869 -0.823 -35.114 1.00 87.88 191 GLN A C 1
ATOM 1576 O O . GLN A 1 191 ? 26.782 -1.104 -34.605 1.00 87.88 191 GLN A O 1
ATOM 1581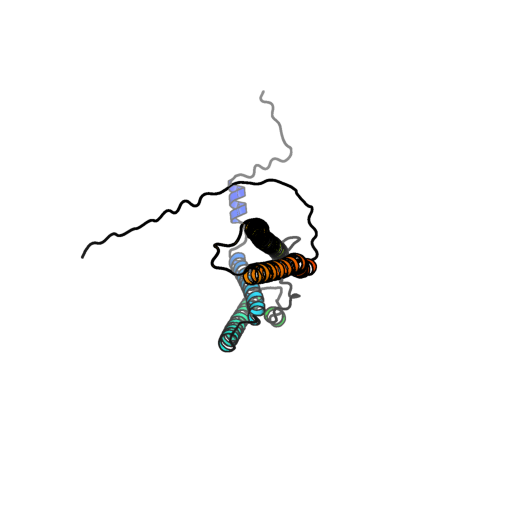 N N . CYS A 1 192 ? 28.989 -1.475 -34.778 1.00 90.31 192 CYS A N 1
ATOM 1582 C CA . CYS A 1 192 ? 29.025 -2.564 -33.797 1.00 90.31 192 CYS A CA 1
ATOM 1583 C C . CYS A 1 192 ? 28.502 -2.130 -32.415 1.00 90.31 192 CYS A C 1
ATOM 1585 O O . CYS A 1 192 ? 27.708 -2.846 -31.798 1.00 90.31 192 CYS A O 1
ATOM 1587 N N . CYS A 1 193 ? 28.898 -0.950 -31.929 1.00 91.38 193 CYS A N 1
ATOM 1588 C CA . CYS A 1 193 ? 28.446 -0.424 -30.637 1.00 91.38 193 CYS A CA 1
ATOM 1589 C C . CYS A 1 193 ? 26.933 -0.152 -30.613 1.00 91.38 193 CYS A C 1
ATOM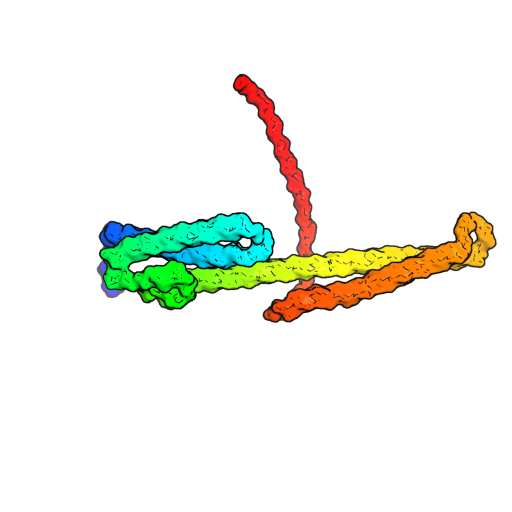 1591 O O . CYS A 1 193 ? 26.251 -0.474 -29.633 1.00 91.38 193 CYS A O 1
ATOM 1593 N N . LEU A 1 194 ? 26.393 0.411 -31.697 1.00 90.81 194 LEU A N 1
ATOM 1594 C CA . LEU A 1 194 ? 24.961 0.679 -31.840 1.00 90.81 194 LEU A CA 1
ATOM 1595 C C . LEU A 1 194 ? 24.148 -0.620 -31.918 1.00 90.81 194 LEU A C 1
ATOM 1597 O O . LEU A 1 194 ? 23.141 -0.749 -31.218 1.00 90.81 194 LEU A O 1
ATOM 1601 N N . LEU A 1 195 ? 24.619 -1.616 -32.677 1.00 91.44 195 LEU A N 1
ATOM 1602 C CA . LEU A 1 195 ? 24.007 -2.948 -32.746 1.00 91.44 195 LEU A CA 1
ATOM 1603 C C . LEU A 1 195 ? 24.005 -3.651 -31.382 1.00 91.44 195 LEU A C 1
ATOM 1605 O O . LEU A 1 195 ? 22.992 -4.231 -30.982 1.00 91.44 195 LEU A O 1
ATOM 1609 N N . HIS A 1 196 ? 25.103 -3.553 -30.630 1.00 92.25 196 HIS A N 1
ATOM 1610 C CA . HIS A 1 196 ? 25.182 -4.102 -29.278 1.00 92.25 196 HIS A CA 1
ATOM 1611 C C . HIS A 1 196 ? 24.172 -3.436 -28.330 1.00 92.25 196 HIS A C 1
ATOM 1613 O O . HIS A 1 196 ? 23.432 -4.114 -27.611 1.00 92.25 196 HIS A O 1
ATOM 1619 N N . LYS A 1 197 ? 24.084 -2.100 -28.361 1.00 92.06 197 LYS A N 1
ATOM 1620 C CA . LYS A 1 197 ? 23.125 -1.339 -27.548 1.00 92.06 197 LYS A CA 1
ATOM 1621 C C . LYS A 1 197 ? 21.674 -1.671 -27.911 1.00 92.06 197 LYS A C 1
ATOM 1623 O O . LYS A 1 197 ? 20.847 -1.835 -27.013 1.00 92.06 197 LYS A O 1
ATOM 1628 N N . ARG A 1 198 ? 21.375 -1.827 -29.203 1.00 92.81 198 ARG A N 1
ATOM 1629 C CA . ARG A 1 198 ? 20.068 -2.270 -29.711 1.00 92.81 198 ARG A CA 1
ATOM 1630 C C . ARG A 1 198 ? 19.697 -3.648 -29.164 1.00 92.81 198 ARG A C 1
ATOM 1632 O O . ARG A 1 198 ? 18.611 -3.805 -28.609 1.00 92.81 198 ARG A O 1
ATOM 1639 N N . HIS A 1 199 ? 20.615 -4.612 -29.228 1.00 92.56 199 HIS A N 1
ATOM 1640 C CA . HIS A 1 199 ? 20.400 -5.952 -28.678 1.00 92.56 199 HIS A CA 1
ATOM 1641 C C . HIS A 1 199 ? 20.093 -5.921 -27.170 1.00 92.56 199 HIS A C 1
ATOM 1643 O O . HIS A 1 199 ? 19.152 -6.568 -26.705 1.00 92.56 199 HIS A O 1
ATOM 1649 N N . LEU A 1 200 ? 20.833 -5.119 -26.396 1.00 92.69 200 LEU A N 1
ATOM 1650 C CA . LEU A 1 200 ? 20.599 -4.972 -24.957 1.00 92.69 200 LEU A CA 1
ATOM 1651 C C . LEU A 1 200 ? 19.204 -4.404 -24.649 1.00 92.69 200 LEU A C 1
ATOM 1653 O O . LEU A 1 200 ? 18.529 -4.882 -23.737 1.00 92.69 200 LEU A O 1
ATOM 1657 N N . LEU A 1 201 ? 18.763 -3.394 -25.400 1.00 91.00 201 LEU A N 1
ATOM 1658 C CA . LEU A 1 201 ? 17.441 -2.792 -25.217 1.00 91.00 201 LEU A CA 1
ATOM 1659 C C . LEU A 1 201 ? 16.310 -3.738 -25.638 1.00 91.00 201 LEU A C 1
ATOM 1661 O O . LEU A 1 201 ? 15.315 -3.826 -24.925 1.00 91.00 201 LEU A O 1
ATOM 1665 N N . GLN A 1 202 ? 16.479 -4.512 -26.713 1.00 91.06 202 GLN A N 1
ATOM 1666 C CA . GLN A 1 202 ? 15.528 -5.563 -27.103 1.00 91.06 202 GLN A CA 1
ATOM 1667 C C . GLN A 1 202 ? 15.404 -6.652 -26.026 1.00 91.06 202 GLN A C 1
ATOM 1669 O O . GLN A 1 202 ? 14.300 -7.095 -25.693 1.00 91.06 202 GLN A O 1
ATOM 1674 N N . LYS A 1 203 ? 16.526 -7.043 -25.411 1.00 91.75 203 LYS A N 1
ATOM 1675 C CA . LYS A 1 203 ? 16.524 -7.964 -24.269 1.00 91.75 203 LYS A CA 1
ATOM 1676 C C . LYS A 1 203 ? 15.782 -7.374 -23.065 1.00 91.75 203 LYS A C 1
ATOM 1678 O O . LYS A 1 203 ? 15.003 -8.070 -22.418 1.00 91.75 203 LYS A O 1
ATOM 1683 N N . LYS A 1 204 ? 15.976 -6.086 -22.766 1.00 90.06 204 LYS A N 1
ATOM 1684 C CA . LYS A 1 204 ? 15.217 -5.410 -21.702 1.00 90.06 204 LYS A CA 1
ATOM 1685 C C . LYS A 1 204 ? 13.722 -5.372 -22.019 1.00 90.06 204 LYS A C 1
ATOM 1687 O O . LYS A 1 204 ? 12.931 -5.739 -21.161 1.00 90.06 204 LYS A O 1
ATOM 1692 N N . LEU A 1 205 ? 13.341 -5.029 -23.248 1.00 90.25 205 LEU A N 1
ATOM 1693 C CA . LEU A 1 205 ? 11.940 -4.959 -23.673 1.00 90.25 205 LEU A CA 1
ATOM 1694 C C . LEU A 1 205 ? 11.217 -6.313 -23.584 1.00 90.25 205 LEU A C 1
ATOM 1696 O O . LEU A 1 205 ? 10.040 -6.344 -23.253 1.00 90.25 205 LEU A O 1
ATOM 1700 N N . SER A 1 206 ? 11.909 -7.428 -23.830 1.00 86.06 206 SER A N 1
ATOM 1701 C CA . SER A 1 206 ? 11.348 -8.780 -23.648 1.00 86.06 206 SER A CA 1
ATOM 1702 C C . SER A 1 206 ? 11.289 -9.225 -22.180 1.00 86.06 206 SER A C 1
ATOM 1704 O O . SER A 1 206 ? 10.427 -10.017 -21.805 1.00 86.06 206 SER A O 1
ATOM 1706 N N . THR A 1 207 ? 12.163 -8.689 -21.325 1.00 88.69 207 THR A N 1
ATOM 1707 C CA . THR A 1 207 ? 12.220 -9.034 -19.894 1.00 88.69 207 THR A CA 1
ATOM 1708 C C . THR A 1 207 ? 11.212 -8.236 -19.061 1.00 88.69 207 THR A C 1
ATOM 1710 O O . THR A 1 207 ? 10.620 -8.779 -18.129 1.00 88.69 207 THR A O 1
ATOM 1713 N N . VAL A 1 208 ? 10.980 -6.966 -19.410 1.00 86.56 208 VAL A N 1
ATOM 1714 C CA . VAL A 1 208 ? 10.093 -6.040 -18.684 1.00 86.56 208 VAL A CA 1
ATOM 1715 C C . VAL A 1 208 ? 8.681 -6.620 -18.481 1.00 86.56 208 VAL A C 1
ATOM 1717 O O . VAL A 1 208 ? 8.268 -6.732 -17.326 1.00 86.56 208 VAL A O 1
ATOM 1720 N N . PRO A 1 209 ? 7.967 -7.104 -19.516 1.00 82.06 209 PRO A N 1
ATOM 1721 C CA . PRO A 1 209 ? 6.639 -7.694 -19.340 1.00 82.06 209 PRO A CA 1
ATOM 1722 C C . PRO A 1 209 ? 6.629 -8.867 -18.357 1.00 82.06 209 PRO A C 1
ATOM 1724 O O . PRO A 1 209 ? 5.725 -8.972 -17.539 1.00 82.06 209 PRO A O 1
ATOM 1727 N N . SER A 1 210 ? 7.670 -9.705 -18.372 1.00 81.38 210 SER A N 1
ATOM 1728 C CA . SER A 1 210 ? 7.782 -10.852 -17.462 1.00 81.38 210 SER A CA 1
ATOM 1729 C C . SER A 1 210 ? 8.008 -10.418 -16.010 1.00 81.38 210 SER A C 1
ATOM 1731 O O . SER A 1 210 ? 7.453 -11.015 -15.093 1.00 81.38 210 SER A O 1
ATOM 1733 N N . THR A 1 211 ? 8.789 -9.355 -15.782 1.00 81.94 211 THR A N 1
ATOM 1734 C CA . THR A 1 211 ? 9.025 -8.819 -14.430 1.00 81.94 211 THR A CA 1
ATOM 1735 C C . THR A 1 211 ? 7.783 -8.175 -13.819 1.00 81.94 211 THR A C 1
ATOM 1737 O O . THR A 1 211 ? 7.522 -8.380 -12.637 1.00 81.94 211 THR A O 1
ATOM 1740 N N . TYR A 1 212 ? 6.985 -7.459 -14.615 1.00 80.06 212 TYR A N 1
ATOM 1741 C CA . TYR A 1 212 ? 5.722 -6.878 -14.152 1.00 80.06 212 TYR A CA 1
ATOM 1742 C C . TYR A 1 212 ? 4.618 -7.941 -14.024 1.00 80.06 212 TYR A C 1
ATOM 1744 O O . TYR A 1 212 ? 3.851 -7.907 -13.067 1.00 80.06 212 TYR A O 1
ATOM 1752 N N . ALA A 1 213 ? 4.590 -8.949 -14.904 1.00 73.94 213 ALA A N 1
ATOM 1753 C CA . ALA A 1 213 ? 3.659 -10.075 -14.801 1.00 73.94 213 ALA A CA 1
ATOM 1754 C C . ALA A 1 213 ? 3.887 -10.932 -13.546 1.00 73.94 213 ALA A C 1
ATOM 1756 O O . ALA A 1 213 ? 2.934 -11.485 -13.016 1.00 73.94 213 ALA A O 1
ATOM 1757 N N . LEU A 1 214 ? 5.117 -11.032 -13.030 1.00 72.00 214 LEU A N 1
ATOM 1758 C CA . LEU A 1 214 ? 5.386 -11.693 -11.743 1.00 72.00 214 LEU A CA 1
ATOM 1759 C C . LEU A 1 214 ? 4.770 -10.940 -10.554 1.00 72.00 214 LEU A C 1
ATOM 1761 O O . LEU A 1 214 ? 4.355 -11.568 -9.581 1.00 72.00 214 LEU A O 1
ATOM 1765 N N . LEU A 1 215 ? 4.698 -9.610 -10.635 1.00 66.44 215 LEU A N 1
ATOM 1766 C CA . LEU A 1 215 ? 4.034 -8.780 -9.629 1.00 66.44 215 LEU A CA 1
ATOM 1767 C C . LEU A 1 215 ? 2.510 -8.935 -9.725 1.00 66.44 215 LEU A C 1
ATOM 1769 O O . LEU A 1 215 ? 1.849 -9.062 -8.698 1.00 66.44 215 LEU A O 1
ATOM 1773 N N . ASP A 1 216 ? 1.971 -9.024 -10.943 1.00 60.75 216 ASP A N 1
ATOM 1774 C CA . ASP A 1 216 ? 0.534 -9.198 -11.198 1.00 60.75 216 ASP A CA 1
ATOM 1775 C C . ASP A 1 216 ? 0.041 -10.627 -10.888 1.00 60.75 216 ASP A C 1
ATOM 1777 O O . ASP A 1 216 ? -0.974 -10.806 -10.230 1.00 60.75 216 ASP A O 1
ATOM 1781 N N . ALA A 1 217 ? 0.806 -11.670 -11.230 1.00 58.69 217 ALA A N 1
ATOM 1782 C CA . ALA A 1 217 ? 0.457 -13.075 -10.974 1.00 58.69 217 ALA A CA 1
ATOM 1783 C C . ALA A 1 217 ? 0.413 -13.449 -9.480 1.00 58.69 217 ALA A C 1
ATOM 1785 O O . ALA A 1 217 ? -0.162 -14.473 -9.110 1.00 58.69 217 ALA A O 1
ATOM 1786 N N . SER A 1 218 ? 0.994 -12.620 -8.608 1.00 54.75 218 SER A N 1
ATOM 1787 C CA . SER A 1 218 ? 0.835 -12.748 -7.155 1.00 54.75 218 SER A CA 1
ATOM 1788 C C . SER A 1 218 ? -0.538 -12.269 -6.649 1.00 54.75 218 SER A C 1
ATOM 1790 O O . SER A 1 218 ? -0.908 -12.548 -5.508 1.00 54.75 218 SER A O 1
ATOM 1792 N N . SER A 1 219 ? -1.321 -11.614 -7.511 1.00 51.44 219 SER A N 1
ATOM 1793 C CA . SER A 1 219 ? -2.659 -11.092 -7.254 1.00 51.44 219 SER A CA 1
ATOM 1794 C C . SER A 1 219 ? -3.634 -11.685 -8.277 1.00 51.44 219 SER A C 1
ATOM 1796 O O . SER A 1 219 ? -3.740 -11.242 -9.415 1.00 51.44 219 SER A O 1
ATOM 1798 N N . SER A 1 220 ? -4.334 -12.757 -7.904 1.00 42.91 220 SER A N 1
ATOM 1799 C CA . SER A 1 220 ? -5.278 -13.443 -8.796 1.00 42.91 220 SER A CA 1
ATOM 1800 C C . SER A 1 220 ? -6.515 -12.584 -9.082 1.00 42.91 220 SER A C 1
ATOM 1802 O O . SER A 1 220 ? -7.534 -12.712 -8.407 1.00 42.91 220 SER A O 1
ATOM 1804 N N . PHE A 1 221 ? -6.441 -11.723 -10.096 1.00 44.66 221 PHE A N 1
ATOM 1805 C CA . PHE A 1 221 ? -7.600 -11.027 -10.645 1.00 44.66 221 PHE A CA 1
ATOM 1806 C C . PHE A 1 221 ? -7.418 -10.747 -12.140 1.00 44.66 221 PHE A C 1
ATOM 1808 O O . PHE A 1 221 ? -6.684 -9.849 -12.550 1.00 44.66 221 PHE A O 1
ATOM 1815 N N . THR A 1 222 ? -8.108 -11.519 -12.976 1.00 42.91 222 THR A N 1
ATOM 1816 C CA . THR A 1 222 ? -8.238 -11.243 -14.407 1.00 42.91 222 THR A CA 1
ATOM 1817 C C . THR A 1 222 ? -9.380 -10.252 -14.617 1.00 42.91 222 THR A C 1
ATOM 1819 O O . THR A 1 222 ? -10.485 -10.472 -14.122 1.00 42.91 222 THR A O 1
ATOM 1822 N N . LEU A 1 223 ? -9.135 -9.168 -15.362 1.00 43.69 223 LEU A N 1
ATOM 1823 C CA . LEU A 1 223 ? -10.216 -8.312 -15.853 1.00 43.69 223 LEU A CA 1
ATOM 1824 C C . LEU A 1 223 ? -10.274 -8.280 -17.381 1.00 43.69 223 LEU A C 1
ATOM 1826 O O . LEU A 1 223 ? -9.228 -8.412 -18.021 1.00 43.69 223 LEU A O 1
ATOM 1830 N N . PRO A 1 224 ? -11.487 -8.106 -17.942 1.00 42.00 224 PRO A N 1
ATOM 1831 C CA . PRO A 1 224 ? -11.723 -8.027 -19.374 1.00 42.00 224 PRO A CA 1
ATOM 1832 C C . PRO A 1 224 ? -10.978 -6.854 -20.006 1.00 42.00 224 PRO A C 1
ATOM 1834 O O . PRO A 1 224 ? -10.907 -5.763 -19.443 1.00 42.00 224 PRO A O 1
ATOM 1837 N N . LEU A 1 225 ? -10.450 -7.121 -21.195 1.00 40.41 225 LEU A N 1
ATOM 1838 C CA . LEU A 1 225 ? -9.920 -6.139 -22.123 1.00 40.41 225 LEU A CA 1
ATOM 1839 C C . LEU A 1 225 ? -11.086 -5.235 -22.557 1.00 40.41 225 LEU A C 1
ATOM 1841 O O . LEU A 1 225 ? -11.978 -5.706 -23.259 1.00 40.41 225 LEU A O 1
ATOM 1845 N N . ASP A 1 226 ? -11.108 -3.980 -22.114 1.00 34.97 226 ASP A N 1
ATOM 1846 C CA . ASP A 1 226 ? -11.915 -2.946 -22.764 1.00 34.97 226 ASP A CA 1
ATOM 1847 C C . ASP A 1 226 ? -10.968 -2.116 -23.628 1.00 34.97 226 ASP A C 1
ATOM 1849 O O . ASP A 1 226 ? -10.071 -1.422 -23.136 1.00 34.97 226 ASP A O 1
ATOM 1853 N N . GLU A 1 227 ? -11.086 -2.318 -24.936 1.00 42.50 227 GLU A N 1
ATOM 1854 C CA . GLU A 1 227 ? -10.336 -1.598 -25.948 1.00 42.50 227 GLU A CA 1
ATOM 1855 C C . GLU A 1 227 ? -10.957 -0.215 -26.158 1.00 42.50 227 GLU A C 1
ATOM 1857 O O . GLU A 1 227 ? -12.111 -0.087 -26.551 1.00 42.50 227 GLU A O 1
ATOM 1862 N N . GLY A 1 228 ? -10.126 0.817 -26.010 1.00 40.88 228 GLY A N 1
ATOM 1863 C CA . GLY A 1 228 ? -10.231 2.019 -26.829 1.00 40.88 228 GLY A CA 1
ATOM 1864 C C . GLY A 1 228 ? -11.230 3.077 -26.374 1.00 40.88 228 GLY A C 1
ATOM 1865 O O . GLY A 1 228 ? -12.325 3.193 -26.920 1.00 40.88 228 GLY A O 1
ATOM 1866 N N . LYS A 1 229 ? -10.754 4.006 -25.540 1.00 32.75 229 LYS A N 1
ATOM 1867 C CA . LYS A 1 229 ? -11.047 5.423 -25.771 1.00 32.75 229 LYS A CA 1
ATOM 1868 C C . LYS A 1 229 ? -9.952 6.311 -25.189 1.00 32.75 229 LYS A C 1
ATOM 1870 O O . LYS A 1 229 ? -9.763 6.374 -23.980 1.00 32.75 229 LYS A O 1
ATOM 1875 N N . GLU A 1 230 ? -9.204 6.944 -26.087 1.00 42.09 230 GLU A N 1
ATOM 1876 C CA . GLU A 1 230 ? -8.359 8.093 -25.777 1.00 42.09 230 GLU A CA 1
ATOM 1877 C C . GLU A 1 230 ? -9.265 9.232 -25.294 1.00 42.09 230 GLU A C 1
ATOM 1879 O O . GLU A 1 230 ? -10.156 9.666 -26.025 1.00 42.09 230 GLU A O 1
ATOM 1884 N N . GLU A 1 231 ? -9.050 9.706 -24.069 1.00 36.91 231 GLU A N 1
ATOM 1885 C CA . GLU A 1 231 ? -9.553 11.001 -23.617 1.00 36.91 231 GLU A CA 1
ATOM 1886 C C . GLU A 1 231 ? -8.356 11.919 -23.380 1.00 36.91 231 GLU A C 1
ATOM 1888 O O . GLU A 1 231 ? -7.325 11.513 -22.839 1.00 36.91 231 GLU A O 1
ATOM 1893 N N . GLY A 1 232 ? -8.483 13.106 -23.967 1.00 32.09 232 GLY A N 1
ATOM 1894 C CA . GLY A 1 232 ? -7.403 14.015 -24.289 1.00 32.09 232 GLY A CA 1
ATOM 1895 C C . GLY A 1 232 ? -6.896 14.851 -23.123 1.00 32.09 232 GLY A C 1
ATOM 1896 O O . GLY A 1 232 ? -7.449 14.874 -22.031 1.00 32.09 232 GLY A O 1
ATOM 1897 N N . GLU A 1 233 ? -5.803 15.530 -23.448 1.00 33.34 233 GLU A N 1
ATOM 1898 C CA . GLU A 1 233 ? -5.020 16.475 -22.660 1.00 33.34 233 GLU A CA 1
ATOM 1899 C C . GLU A 1 233 ? -5.858 17.393 -21.754 1.00 33.34 233 GLU A C 1
ATOM 1901 O O . GLU A 1 233 ? -6.574 18.278 -22.226 1.00 33.34 233 GLU A O 1
ATOM 1906 N N . GLU A 1 234 ? -5.683 17.249 -20.440 1.00 36.16 234 GLU A N 1
ATOM 1907 C CA . GLU A 1 234 ? -5.974 18.311 -19.480 1.00 36.16 234 GLU A CA 1
ATOM 1908 C C . GLU A 1 234 ? -4.747 19.231 -19.413 1.00 36.16 234 GLU A C 1
ATOM 1910 O O . GLU A 1 234 ? -3.647 18.807 -19.056 1.00 36.16 234 GLU A O 1
ATOM 1915 N N . LYS A 1 235 ? -4.925 20.491 -19.825 1.00 34.94 235 LYS A N 1
ATOM 1916 C CA . LYS A 1 235 ? -3.938 21.555 -19.628 1.00 34.94 235 LYS A CA 1
ATOM 1917 C C . LYS A 1 235 ? -3.899 21.933 -18.150 1.00 34.94 235 LYS A C 1
ATOM 1919 O O . LYS A 1 235 ? -4.930 22.269 -17.575 1.00 34.94 235 LYS A O 1
ATOM 1924 N N . GLU A 1 236 ? -2.701 21.922 -17.581 1.00 33.44 236 GLU A N 1
ATOM 1925 C CA . GLU A 1 236 ? -2.382 22.558 -16.306 1.00 33.44 236 GLU A CA 1
ATOM 1926 C C . GLU A 1 236 ? -2.496 24.085 -16.474 1.00 33.44 236 GLU A C 1
ATOM 1928 O O . GLU A 1 236 ? -1.747 24.688 -17.243 1.00 33.44 236 GLU A O 1
ATOM 1933 N N . GLU A 1 237 ? -3.455 24.712 -15.790 1.00 36.47 237 GLU A N 1
ATOM 1934 C CA . GLU A 1 237 ? -3.400 26.146 -15.496 1.00 36.47 237 GLU A CA 1
ATOM 1935 C C . GLU A 1 237 ? -2.676 26.313 -14.153 1.00 36.47 237 GLU A C 1
ATOM 1937 O O . GLU A 1 237 ? -3.220 26.016 -13.090 1.00 36.47 237 GLU A O 1
ATOM 1942 N N . GLU A 1 238 ? -1.415 26.746 -14.220 1.00 35.38 238 GLU A N 1
ATOM 1943 C CA . GLU A 1 238 ? -0.697 27.342 -13.096 1.00 35.38 238 GLU A CA 1
ATOM 1944 C C . GLU A 1 238 ? -1.379 28.665 -12.729 1.00 35.38 238 GLU A C 1
ATOM 1946 O O . GLU A 1 238 ? -1.323 29.637 -13.482 1.00 35.38 238 GLU A O 1
ATOM 1951 N N . SER A 1 239 ? -2.012 28.719 -11.561 1.00 36.56 239 SER A N 1
ATOM 1952 C CA . SER A 1 239 ? -2.318 29.978 -10.886 1.00 36.56 239 SER A CA 1
ATOM 1953 C C . SER A 1 239 ? -1.277 30.198 -9.788 1.00 36.56 239 SER A C 1
ATOM 1955 O O . SER A 1 239 ? -1.399 29.668 -8.682 1.00 36.56 239 SER A O 1
ATOM 1957 N N . GLU A 1 240 ? -0.231 30.952 -10.132 1.00 40.22 240 GLU A N 1
ATOM 1958 C CA . GLU A 1 240 ? 0.602 31.682 -9.179 1.00 40.22 240 GLU A CA 1
ATOM 1959 C C . GLU A 1 240 ? -0.268 32.765 -8.523 1.00 40.22 240 GLU A C 1
ATOM 1961 O O . GLU A 1 240 ? -0.648 33.738 -9.171 1.00 40.22 240 GLU A O 1
ATOM 1966 N N . GLU A 1 241 ? -0.597 32.603 -7.243 1.00 41.16 241 GLU A N 1
ATOM 1967 C CA . GLU A 1 241 ? -1.024 33.727 -6.407 1.00 41.16 241 GLU A CA 1
ATOM 1968 C C . GLU A 1 241 ? 0.153 34.127 -5.515 1.00 41.16 241 GLU A C 1
ATOM 1970 O O . GLU A 1 241 ? 0.440 33.528 -4.477 1.00 41.16 241 GLU A O 1
ATOM 1975 N N . ASP A 1 242 ? 0.872 35.123 -6.025 1.00 37.09 242 ASP A N 1
ATOM 1976 C CA . ASP A 1 242 ? 1.751 36.029 -5.304 1.00 37.09 242 ASP A CA 1
ATOM 1977 C C . ASP A 1 242 ? 0.870 36.942 -4.436 1.00 37.09 242 ASP A C 1
ATOM 1979 O O . ASP A 1 242 ? 0.042 37.684 -4.965 1.00 37.09 242 ASP A O 1
ATOM 1983 N N . ASP A 1 243 ? 1.010 36.873 -3.111 1.00 40.19 243 ASP A N 1
ATOM 1984 C CA . ASP A 1 243 ? 0.420 37.864 -2.207 1.00 40.19 243 ASP A CA 1
ATOM 1985 C C . ASP A 1 243 ? 1.524 38.451 -1.325 1.00 40.19 243 ASP A C 1
ATOM 1987 O O . ASP A 1 243 ? 1.753 38.080 -0.169 1.00 40.19 243 ASP A O 1
ATOM 1991 N N . THR A 1 244 ? 2.278 39.364 -1.936 1.00 44.59 244 THR A N 1
ATOM 1992 C CA . THR A 1 244 ? 3.006 40.403 -1.221 1.00 44.59 244 THR A CA 1
ATOM 1993 C C . THR A 1 244 ? 2.023 41.488 -0.787 1.00 44.59 244 THR A C 1
ATOM 1995 O O . THR A 1 244 ? 1.569 42.279 -1.613 1.00 44.59 244 THR A O 1
ATOM 1998 N N . SER A 1 245 ? 1.792 41.618 0.518 1.00 46.91 245 SER A N 1
ATOM 1999 C CA . SER A 1 245 ? 1.382 42.894 1.105 1.00 46.91 245 SER A CA 1
ATOM 2000 C C . SER A 1 245 ? 2.241 43.189 2.326 1.00 46.91 245 SER A C 1
ATOM 2002 O O . SER A 1 245 ? 2.148 42.529 3.360 1.00 46.91 245 SER A O 1
ATOM 2004 N N . SER A 1 246 ? 3.094 44.195 2.157 1.00 46.91 246 SER A N 1
ATOM 2005 C CA . SER A 1 246 ? 3.718 44.973 3.222 1.00 46.91 246 SER A CA 1
ATOM 2006 C C . SER A 1 246 ? 2.676 45.728 4.062 1.00 46.91 246 SER A C 1
ATOM 2008 O O . SER A 1 246 ? 1.514 45.828 3.660 1.00 46.91 246 SER A O 1
ATOM 2010 N N . ASP A 1 247 ? 3.196 46.343 5.136 1.00 45.56 247 ASP A N 1
ATOM 2011 C CA . ASP A 1 247 ? 2.746 47.600 5.765 1.00 45.56 247 ASP A CA 1
ATOM 2012 C C . ASP A 1 247 ? 1.609 47.482 6.811 1.00 45.56 247 ASP A C 1
ATOM 2014 O O . ASP A 1 247 ? 0.608 46.818 6.576 1.00 45.56 247 ASP A O 1
ATOM 2018 N N . GLU A 1 248 ? 1.650 48.056 8.025 1.00 45.94 248 GLU A N 1
ATOM 2019 C CA . GLU A 1 248 ? 2.587 48.923 8.769 1.00 45.94 248 GLU A CA 1
ATOM 2020 C C . GLU A 1 248 ? 2.371 48.735 10.301 1.00 45.94 248 GLU A C 1
ATOM 2022 O O . GLU A 1 248 ? 1.403 48.095 10.716 1.00 45.94 248 GLU A O 1
ATOM 2027 N N . GLU A 1 249 ? 3.243 49.394 11.085 1.00 38.97 249 GLU A N 1
ATOM 2028 C CA . GLU A 1 249 ? 3.243 49.701 12.542 1.00 38.97 249 GLU A CA 1
ATOM 2029 C C . GLU A 1 249 ? 3.866 48.705 13.541 1.00 38.97 249 GLU A C 1
ATOM 2031 O O . GLU A 1 249 ? 3.275 47.653 13.878 1.00 38.97 249 GLU A O 1
#

Radius of gyration: 36.12 Å; Cα contacts (8 Å, |Δi|>4): 78; chains: 1; bounding box: 112×63×91 Å

Organism: Larimichthys crocea (NCBI:txid215358)

Sequence (249 aa):
MNTGRIWPGGRTLAMSDVKQWAATERPDADSSQEELQREIDDTIYSLRRKKHDLYRQNDSNKTRQRKRRRLTESKKKLRERIMQYNDAAAEKIDIDAACSLSEDVILPWDVQGDVVSLRSKRRLFDQVMLVRRMEEERLIIVKEMTQHCHYLRKALDKLDHLLHFLDEDIKNHSSVVSSAEITEEGYRGLQCCLLHKRHLLQKKLSTVPSTYALLDASSSFTLPLDEGKEEGEEKEEESEEDDTSSDEE